Protein AF-A0A8B6BXI8-F1 (afdb_monomer_lite)

Foldseek 3Di:
DQDWFAAQFQRDIDSDPPVPDDFAFCVVCQVLCCVQPVDRCVPPPPPGTRGHDPVLVVLSVVQVVCVVVVHPDHRPTDGPDPPPPPPPVCPVVPVLVVVVCVLLVVLVWDWDQDPQWIKTFHDDPNDGQWIWIQHPLRDIFIAGLNDTADPCLQDVDDPGCPDSVVVSVSSVSQSQKDFQPFALVLVVLQCVVPVPDWDFDADPVRHTQWIWDQGPNGTHIHGPPFNRIDGNVDNGDPSSVVCVVVSVVSVVVVVVVVVVVPPPPPPVPDDPVRVVVVVVVVVVVVVVVVVVVVVVVVVVVVCCVVVPDDDDPVVLVVVLVVLVVCVVVQCVPDDPPDPSNVVSVVVNVVSVVVVVVD

Organism: Mytilus galloprovincialis (NCBI:txid29158)

Structure (mmCIF, N/CA/C/O backbone):
data_AF-A0A8B6BXI8-F1
#
_entry.id   AF-A0A8B6BXI8-F1
#
loop_
_atom_site.group_PDB
_atom_site.id
_atom_site.type_symbol
_atom_site.label_atom_id
_atom_site.label_alt_id
_atom_site.label_comp_id
_atom_site.label_asym_id
_atom_site.label_entity_id
_atom_site.label_seq_id
_atom_site.pdbx_PDB_ins_code
_atom_site.Cartn_x
_atom_site.Cartn_y
_atom_site.Cartn_z
_atom_site.occupancy
_atom_site.B_iso_or_equiv
_atom_site.auth_seq_id
_atom_site.auth_comp_id
_atom_site.auth_asym_id
_atom_site.auth_atom_id
_atom_site.pdbx_PDB_model_num
ATOM 1 N N . MET A 1 1 ? 29.682 -15.960 -14.092 1.00 47.78 1 MET A N 1
ATOM 2 C CA . MET A 1 1 ? 29.092 -15.338 -15.291 1.00 47.78 1 MET A CA 1
ATOM 3 C C . MET A 1 1 ? 28.098 -16.327 -15.853 1.00 47.78 1 MET A C 1
ATOM 5 O O . MET A 1 1 ? 28.513 -17.341 -16.396 1.00 47.78 1 MET A O 1
ATOM 9 N N . GLU A 1 2 ? 26.814 -16.100 -15.604 1.00 55.16 2 GLU A N 1
ATOM 10 C CA . GLU A 1 2 ? 25.743 -16.849 -16.262 1.00 55.16 2 GLU A CA 1
ATOM 11 C C . GLU A 1 2 ? 25.567 -16.209 -17.640 1.00 55.16 2 GLU A C 1
ATOM 13 O O . GLU A 1 2 ? 25.215 -15.039 -17.738 1.00 55.16 2 GLU A O 1
ATOM 18 N N . SER A 1 3 ? 25.941 -16.919 -18.700 1.00 62.50 3 SER A N 1
ATOM 19 C CA . SER A 1 3 ? 25.712 -16.470 -20.072 1.00 62.50 3 SER A CA 1
ATOM 20 C C . SER A 1 3 ? 24.260 -16.772 -20.439 1.00 62.50 3 SER A C 1
ATOM 22 O O . SER A 1 3 ? 23.868 -17.941 -20.461 1.00 62.50 3 SER A O 1
ATOM 24 N N . GLU A 1 4 ? 23.465 -15.733 -20.684 1.00 74.31 4 GLU A N 1
ATOM 25 C CA . GLU A 1 4 ? 22.112 -15.866 -21.224 1.00 74.31 4 GLU A CA 1
ATOM 26 C C . GLU A 1 4 ? 22.203 -16.270 -22.704 1.00 74.31 4 GLU A C 1
ATOM 28 O O . GLU A 1 4 ? 23.044 -15.762 -23.449 1.00 74.31 4 GLU A O 1
ATOM 33 N N . PHE A 1 5 ? 21.380 -17.233 -23.118 1.00 82.50 5 PHE A N 1
ATOM 34 C CA . PHE A 1 5 ? 21.302 -17.675 -24.508 1.00 82.50 5 PHE A CA 1
ATOM 35 C C . PHE A 1 5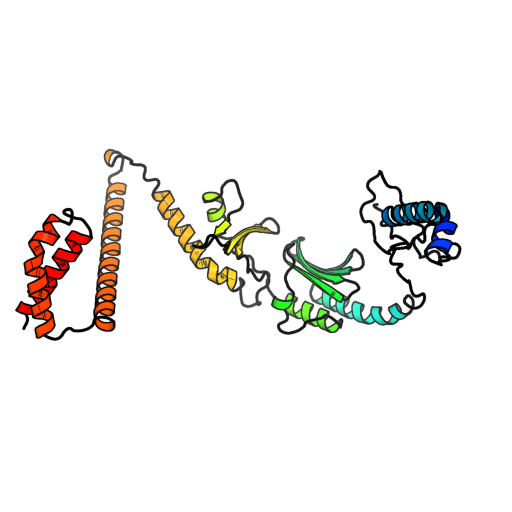 ? 19.850 -17.616 -24.970 1.00 82.50 5 PHE A C 1
ATOM 37 O O . PHE A 1 5 ? 18.966 -18.207 -24.342 1.00 82.50 5 PHE A O 1
ATOM 44 N N . ASP A 1 6 ? 19.627 -16.971 -26.109 1.00 89.75 6 ASP A N 1
ATOM 45 C CA . ASP A 1 6 ? 18.322 -16.949 -26.760 1.00 89.75 6 ASP A CA 1
ATOM 46 C C . ASP A 1 6 ? 18.164 -18.144 -27.695 1.00 89.75 6 ASP A C 1
ATOM 48 O O . ASP A 1 6 ? 19.113 -18.605 -28.328 1.00 89.75 6 ASP A O 1
ATOM 52 N N . CYS A 1 7 ? 16.952 -18.673 -27.823 1.00 92.56 7 CYS A N 1
ATOM 53 C CA . CYS A 1 7 ? 16.668 -19.700 -28.818 1.00 92.56 7 CYS A CA 1
ATOM 54 C C . CYS A 1 7 ? 16.523 -19.083 -30.216 1.00 92.56 7 CYS A C 1
ATOM 56 O O . CYS A 1 7 ? 15.614 -18.289 -30.444 1.00 92.56 7 CYS A O 1
ATOM 58 N N . ARG A 1 8 ? 17.308 -19.549 -31.195 1.00 93.69 8 ARG A N 1
ATOM 59 C CA . ARG A 1 8 ? 17.224 -19.095 -32.597 1.00 93.69 8 ARG A CA 1
ATOM 60 C C . ARG A 1 8 ? 15.835 -19.241 -33.229 1.00 93.69 8 ARG A C 1
ATOM 62 O O . ARG A 1 8 ? 15.501 -18.482 -34.134 1.00 93.69 8 ARG A O 1
ATOM 69 N N . LEU A 1 9 ? 15.058 -20.240 -32.807 1.00 94.75 9 LEU A N 1
ATOM 70 C CA . LEU A 1 9 ? 13.761 -20.545 -33.414 1.00 94.75 9 LEU A CA 1
ATOM 71 C C . LEU A 1 9 ? 12.615 -19.776 -32.752 1.00 94.75 9 LEU A C 1
ATOM 73 O O . LEU A 1 9 ? 11.862 -19.110 -33.445 1.00 94.75 9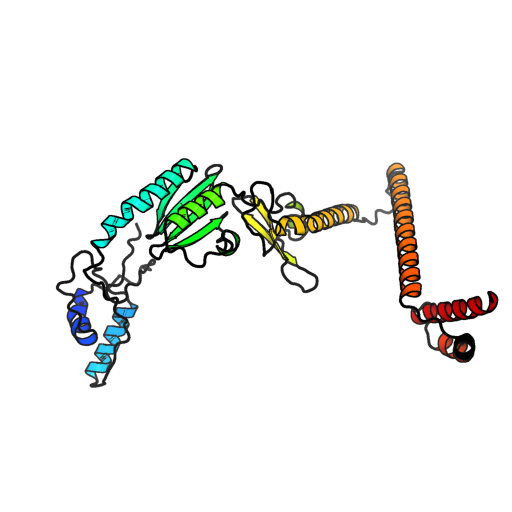 LEU A O 1
ATOM 77 N N . CYS A 1 10 ? 12.477 -19.865 -31.426 1.00 93.56 10 CYS A N 1
ATOM 78 C CA . CYS A 1 10 ? 11.333 -19.281 -30.718 1.00 93.56 10 CYS A CA 1
ATOM 79 C C . CYS A 1 10 ? 11.629 -17.958 -29.999 1.00 93.56 10 CYS A C 1
ATOM 81 O O . CYS A 1 10 ? 10.742 -17.459 -29.316 1.00 93.56 10 CYS A O 1
ATOM 83 N N . GLY A 1 11 ? 12.864 -17.448 -30.053 1.00 90.56 11 GLY A N 1
ATOM 84 C CA . GLY A 1 11 ? 13.269 -16.180 -29.431 1.00 90.56 11 GLY A CA 1
ATOM 85 C C . GLY A 1 11 ? 13.237 -16.148 -27.899 1.00 90.56 11 GLY A C 1
ATOM 86 O O . GLY A 1 11 ? 13.546 -15.125 -27.305 1.00 90.56 11 GLY A O 1
ATOM 87 N N . LYS A 1 12 ? 12.864 -17.244 -27.228 1.00 89.06 12 LYS A N 1
ATOM 88 C CA . LYS A 1 12 ? 12.814 -17.284 -25.761 1.00 89.06 12 LYS A CA 1
ATOM 89 C C . LYS A 1 12 ? 14.226 -17.268 -25.182 1.00 89.06 12 LYS A C 1
ATOM 91 O O . LYS A 1 12 ? 15.017 -18.149 -25.536 1.00 89.06 12 LYS A O 1
ATOM 96 N N . SER A 1 13 ? 14.479 -16.340 -24.261 1.00 83.38 13 SER A N 1
ATOM 97 C CA . SER A 1 13 ? 15.679 -16.340 -23.430 1.00 83.38 13 SER A CA 1
ATOM 98 C C . SER A 1 13 ? 15.523 -17.367 -22.304 1.00 83.38 13 SER A C 1
ATOM 100 O O . SER A 1 13 ? 14.521 -17.399 -21.580 1.00 83.38 13 SER A O 1
ATOM 102 N N . GLU A 1 14 ? 16.475 -18.294 -22.182 1.00 72.75 14 GLU A N 1
ATOM 103 C CA . GLU A 1 14 ? 16.501 -19.240 -21.064 1.00 72.75 14 GLU A CA 1
ATOM 104 C C . GLU A 1 14 ? 17.474 -18.731 -19.997 1.00 72.75 14 GLU A C 1
ATOM 106 O O . GLU A 1 14 ? 18.654 -19.069 -19.989 1.00 72.75 14 GLU A O 1
ATOM 111 N N . LYS A 1 15 ? 16.953 -17.956 -19.033 1.00 61.16 15 LYS A N 1
ATOM 112 C CA . LYS A 1 15 ? 17.722 -17.411 -17.892 1.00 61.16 15 LYS A CA 1
ATOM 113 C C . LYS A 1 15 ? 18.322 -18.469 -16.953 1.00 61.16 15 LYS A C 1
ATOM 115 O O . LYS A 1 15 ? 19.032 -18.128 -16.016 1.00 61.16 15 LYS A O 1
ATOM 120 N N . LYS A 1 16 ? 18.010 -19.757 -17.134 1.00 55.03 16 LYS A N 1
ATOM 121 C CA . LYS A 1 16 ? 18.476 -20.838 -16.254 1.00 55.03 16 LYS A CA 1
ATOM 122 C C . LYS A 1 16 ? 18.846 -22.078 -17.051 1.00 55.03 16 LYS A C 1
ATOM 124 O O . LYS A 1 16 ? 18.045 -23.004 -17.183 1.00 55.03 16 LYS A O 1
ATOM 129 N N . ILE A 1 17 ? 20.103 -22.148 -17.479 1.00 52.66 17 ILE A N 1
ATOM 130 C CA . ILE A 1 17 ? 20.721 -23.436 -17.788 1.00 52.66 17 ILE A CA 1
ATOM 131 C C . ILE A 1 17 ? 20.905 -24.160 -16.454 1.00 52.66 17 ILE A C 1
ATOM 133 O O . ILE A 1 17 ? 21.918 -24.027 -15.772 1.00 52.66 17 ILE A O 1
ATOM 137 N N . THR A 1 18 ? 19.903 -24.936 -16.041 1.00 53.66 18 THR A N 1
ATOM 138 C CA . THR A 1 18 ? 20.180 -25.995 -15.067 1.00 53.66 18 THR A CA 1
ATOM 139 C C . THR A 1 18 ? 21.244 -26.894 -15.699 1.00 53.66 18 THR A C 1
ATOM 141 O O . THR A 1 18 ? 21.095 -27.281 -16.856 1.00 53.66 18 THR A O 1
ATOM 144 N N . HIS A 1 19 ? 22.325 -27.214 -14.976 1.00 53.69 19 HIS A N 1
ATOM 145 C CA . HIS A 1 19 ? 23.514 -27.942 -15.472 1.00 53.69 19 HIS A CA 1
ATOM 146 C C . HIS A 1 19 ? 23.241 -29.258 -16.243 1.00 53.69 19 HIS A C 1
ATOM 148 O O . HIS A 1 19 ? 24.167 -29.877 -16.756 1.00 53.69 19 HIS A O 1
ATOM 154 N N . ARG A 1 20 ? 21.986 -29.713 -16.325 1.00 59.38 20 ARG A N 1
ATOM 155 C CA . ARG A 1 20 ? 21.546 -30.916 -17.037 1.00 59.38 20 ARG A CA 1
ATOM 156 C C . ARG A 1 20 ? 21.161 -30.693 -18.504 1.00 59.38 20 ARG A C 1
ATOM 158 O O . ARG A 1 20 ? 21.052 -31.681 -19.223 1.00 59.38 20 ARG A O 1
ATOM 165 N N . HIS A 1 21 ? 20.973 -29.455 -18.962 1.00 65.38 21 HIS A N 1
ATOM 166 C CA . HIS A 1 21 ? 20.517 -29.176 -20.329 1.00 65.38 21 HIS A CA 1
ATOM 167 C C . HIS A 1 21 ? 21.426 -28.157 -21.014 1.00 65.38 21 HIS A C 1
ATOM 169 O O . HIS A 1 21 ? 21.139 -26.966 -21.023 1.00 65.38 21 HIS A O 1
ATOM 175 N N . LEU A 1 22 ? 22.541 -28.629 -21.582 1.00 72.38 22 LEU A N 1
ATOM 176 C CA . LEU A 1 22 ? 23.369 -27.782 -22.439 1.00 72.38 22 LEU A CA 1
ATOM 177 C C . LEU A 1 22 ? 22.563 -27.344 -23.676 1.00 72.38 22 LEU A C 1
ATOM 179 O O . LEU A 1 22 ? 21.897 -28.189 -24.290 1.00 72.38 22 LEU A O 1
ATOM 183 N N . PRO A 1 23 ? 22.627 -26.057 -24.060 1.00 77.31 23 PRO A N 1
ATOM 184 C CA . PRO A 1 23 ? 21.968 -25.573 -25.262 1.00 77.31 23 PRO A CA 1
ATOM 185 C C . PRO A 1 23 ? 22.482 -26.337 -26.490 1.00 77.31 23 PRO A C 1
ATOM 187 O O . PRO A 1 23 ? 23.674 -26.617 -26.632 1.00 77.31 23 PRO A O 1
ATOM 190 N N . CYS A 1 24 ? 21.563 -26.733 -27.370 1.00 89.25 24 CYS A N 1
ATOM 191 C CA . CYS A 1 24 ? 21.895 -27.546 -28.535 1.00 89.25 24 CYS A CA 1
ATOM 192 C C . CYS A 1 24 ? 22.271 -26.649 -29.712 1.00 89.25 24 CYS A C 1
ATOM 194 O O . CYS A 1 24 ? 21.493 -25.778 -30.101 1.00 89.25 24 CYS A O 1
ATOM 196 N N . GLU A 1 25 ? 23.444 -26.880 -30.298 1.00 93.94 25 GLU A N 1
ATOM 197 C CA . GLU A 1 25 ? 23.896 -26.158 -31.490 1.00 93.94 25 GLU A CA 1
ATOM 198 C C . GLU A 1 25 ? 22.915 -26.345 -32.652 1.00 93.94 25 GLU A C 1
ATOM 200 O O . GLU A 1 25 ? 22.567 -27.473 -33.023 1.00 93.94 25 GLU A O 1
ATOM 205 N N . LYS A 1 26 ? 22.494 -25.231 -33.259 1.00 93.81 26 LYS A N 1
ATOM 206 C CA . LYS A 1 26 ? 21.528 -25.225 -34.365 1.00 93.81 26 LYS A CA 1
ATOM 207 C C . LYS A 1 26 ? 22.038 -25.985 -35.593 1.00 93.81 26 LYS A C 1
ATOM 209 O O . LYS A 1 26 ? 21.251 -26.655 -36.257 1.00 93.81 26 LYS A O 1
ATOM 214 N N . SER A 1 27 ? 23.350 -25.963 -35.845 1.00 94.81 27 SER A N 1
ATOM 215 C CA . SER A 1 27 ? 24.005 -26.636 -36.980 1.00 94.81 27 SER A CA 1
ATOM 216 C C . SER A 1 27 ? 23.719 -28.141 -37.021 1.00 94.81 27 SER A C 1
ATOM 218 O O . SER A 1 27 ? 23.463 -28.695 -38.088 1.00 94.81 27 SER A O 1
ATOM 220 N N . LYS A 1 28 ? 23.631 -28.802 -35.857 1.00 96.00 28 LYS A N 1
ATOM 221 C CA . LYS A 1 28 ? 23.294 -30.236 -35.742 1.00 96.00 28 LYS A CA 1
ATOM 222 C C . LYS A 1 28 ? 21.864 -30.563 -36.183 1.00 96.00 28 LYS A C 1
ATOM 224 O O . LYS A 1 28 ? 21.543 -31.727 -36.419 1.00 96.00 28 LYS A O 1
ATOM 229 N N . HIS A 1 29 ? 21.009 -29.550 -36.289 1.00 96.19 29 HIS A N 1
ATOM 230 C CA . HIS A 1 29 ? 19.602 -29.661 -36.657 1.00 96.19 29 HIS A CA 1
ATOM 231 C C . HIS A 1 29 ? 19.254 -28.899 -37.948 1.00 96.19 29 HIS A C 1
ATOM 233 O O . HIS A 1 29 ? 18.074 -28.798 -38.275 1.00 96.19 29 HIS A O 1
ATOM 239 N N . ALA A 1 30 ? 20.244 -28.412 -38.710 1.00 96.06 30 ALA A N 1
ATOM 240 C CA . ALA A 1 30 ? 20.030 -27.577 -39.898 1.00 96.06 30 ALA A CA 1
ATOM 241 C C . ALA A 1 30 ? 19.103 -28.216 -40.937 1.00 96.06 30 ALA A C 1
ATOM 243 O O . ALA A 1 30 ? 18.146 -27.589 -41.388 1.00 96.06 30 ALA A O 1
ATOM 244 N N . ARG A 1 31 ? 19.313 -29.503 -41.239 1.00 96.50 31 ARG A N 1
ATOM 245 C CA . ARG A 1 31 ? 18.460 -30.256 -42.169 1.00 96.50 31 ARG A CA 1
ATOM 246 C C . ARG A 1 31 ? 17.006 -30.339 -41.696 1.00 96.50 31 ARG A C 1
ATOM 248 O O . ARG A 1 31 ? 16.095 -30.127 -42.491 1.00 96.50 31 ARG A O 1
ATOM 255 N N . ASP A 1 32 ? 16.792 -30.653 -40.419 1.00 96.88 32 ASP A N 1
ATOM 256 C CA . ASP A 1 32 ? 15.448 -30.800 -39.849 1.00 96.88 32 ASP A CA 1
ATOM 257 C C . ASP A 1 32 ? 14.728 -29.441 -39.803 1.00 96.88 32 ASP A C 1
ATOM 259 O O . ASP A 1 32 ? 13.543 -29.364 -40.112 1.00 96.88 32 ASP A O 1
ATOM 263 N N . ILE A 1 33 ? 15.450 -28.361 -39.485 1.00 96.81 33 ILE A N 1
ATOM 264 C CA . ILE A 1 33 ? 14.925 -26.988 -39.461 1.00 96.81 33 ILE A CA 1
ATOM 265 C C . ILE A 1 33 ? 14.528 -26.530 -40.868 1.00 96.81 33 ILE A C 1
ATOM 267 O O . ILE A 1 33 ? 13.403 -26.066 -41.057 1.00 96.81 33 ILE A O 1
ATOM 271 N N . LYS A 1 34 ? 15.398 -26.732 -41.866 1.00 96.50 34 LYS A N 1
ATOM 272 C CA . LYS A 1 34 ? 15.118 -26.378 -43.264 1.00 96.50 34 LYS A CA 1
ATOM 273 C C . LYS A 1 34 ? 13.892 -27.116 -43.800 1.00 96.50 34 LYS A C 1
ATOM 275 O O . LYS A 1 34 ? 13.033 -26.500 -44.413 1.00 96.50 34 LYS A O 1
ATOM 280 N N . LEU A 1 35 ? 13.764 -28.416 -43.527 1.00 95.31 35 LEU A N 1
ATOM 281 C CA . LEU A 1 35 ? 12.625 -29.205 -44.010 1.00 95.31 35 LEU A CA 1
ATOM 282 C C . LEU A 1 35 ? 11.314 -28.917 -43.263 1.00 95.31 35 LEU A C 1
ATOM 284 O O . LEU A 1 35 ? 10.249 -28.976 -43.873 1.00 95.31 35 LEU A O 1
ATOM 288 N N . ALA A 1 36 ? 11.368 -28.645 -41.956 1.00 96.00 36 ALA A N 1
ATOM 289 C CA . ALA A 1 36 ? 10.166 -28.458 -41.143 1.00 96.00 36 ALA A CA 1
ATOM 290 C C . ALA A 1 36 ? 9.614 -27.028 -41.189 1.00 96.00 36 ALA A C 1
ATOM 292 O O . ALA A 1 36 ? 8.400 -26.846 -41.123 1.00 96.00 36 ALA A O 1
ATOM 293 N N . LEU A 1 37 ? 10.501 -26.031 -41.252 1.00 95.12 37 LEU A N 1
ATOM 294 C CA . LEU A 1 37 ? 10.171 -24.610 -41.097 1.00 95.12 37 LEU A CA 1
ATOM 295 C C . LEU A 1 37 ? 10.523 -23.770 -42.331 1.00 95.12 37 LEU A C 1
ATOM 297 O O . LEU A 1 37 ? 10.165 -22.601 -42.368 1.00 95.12 37 LEU A O 1
ATOM 301 N N . ASN A 1 38 ? 11.201 -24.346 -43.330 1.00 95.00 38 ASN A N 1
ATOM 302 C CA . ASN A 1 38 ? 11.677 -23.638 -44.522 1.00 95.00 38 ASN A CA 1
ATOM 303 C C . ASN A 1 38 ? 12.635 -22.468 -44.209 1.00 95.00 38 ASN A C 1
ATOM 305 O O . ASN A 1 38 ? 12.577 -21.421 -44.845 1.00 95.00 38 ASN A O 1
ATOM 309 N N . ILE A 1 39 ? 13.523 -22.655 -43.223 1.00 93.31 39 ILE A N 1
ATOM 310 C CA . ILE A 1 39 ? 14.520 -21.657 -42.796 1.00 93.31 39 ILE A CA 1
ATOM 311 C C . ILE A 1 39 ? 15.926 -22.179 -43.079 1.00 93.31 39 ILE A C 1
ATOM 313 O O . ILE A 1 39 ? 16.274 -23.296 -42.687 1.00 93.31 39 ILE A O 1
ATOM 317 N N . GLU A 1 40 ? 16.757 -21.358 -43.714 1.00 94.75 40 GLU A N 1
ATOM 318 C CA . GLU A 1 40 ? 18.152 -21.676 -44.013 1.00 94.75 40 GLU A CA 1
ATOM 319 C C . GLU A 1 40 ? 19.085 -21.071 -42.955 1.00 94.75 40 GLU A C 1
ATOM 321 O O . GLU A 1 40 ? 19.404 -19.890 -42.989 1.00 94.75 40 GLU A O 1
ATOM 326 N N . ILE A 1 41 ? 19.504 -21.889 -41.983 1.00 94.38 41 ILE A N 1
ATOM 327 C CA . ILE A 1 41 ? 20.288 -21.426 -40.820 1.00 94.38 41 ILE A CA 1
ATOM 328 C C . ILE A 1 41 ? 21.811 -21.485 -41.011 1.00 94.38 41 ILE A C 1
ATOM 330 O O . ILE A 1 41 ? 22.554 -21.025 -40.148 1.00 94.38 41 ILE A O 1
ATOM 334 N N . GLU A 1 42 ? 22.290 -22.096 -42.097 1.00 91.81 42 GLU A N 1
ATOM 335 C CA . GLU A 1 42 ? 23.730 -22.249 -42.374 1.00 91.81 42 GLU A CA 1
ATOM 336 C C . GLU A 1 42 ? 24.402 -20.901 -42.666 1.00 91.81 42 GLU A C 1
ATOM 338 O O . GLU A 1 42 ? 25.584 -20.733 -42.384 1.00 91.81 42 GLU A O 1
ATOM 343 N N . ASN A 1 43 ? 23.617 -19.933 -43.145 1.00 90.50 43 ASN A N 1
ATOM 344 C CA . ASN A 1 43 ? 24.045 -18.572 -43.460 1.00 90.50 43 ASN A CA 1
ATOM 345 C C . ASN A 1 43 ? 23.543 -17.546 -42.429 1.00 90.50 43 ASN A C 1
ATOM 347 O O . ASN A 1 43 ? 23.493 -16.353 -42.727 1.00 90.50 43 ASN A O 1
ATOM 351 N N . ASP A 1 44 ? 23.124 -17.993 -41.238 1.00 90.88 44 ASP A N 1
ATOM 352 C CA . ASP A 1 44 ? 22.703 -17.071 -40.184 1.00 90.88 44 ASP A CA 1
ATOM 353 C C . ASP A 1 44 ? 23.866 -16.114 -39.844 1.00 90.88 44 ASP A C 1
ATOM 355 O O . ASP A 1 44 ? 24.981 -16.577 -39.578 1.00 90.88 44 ASP A O 1
ATOM 359 N N . PRO A 1 45 ? 23.637 -14.791 -39.804 1.00 87.31 45 PRO A N 1
ATOM 360 C CA . PRO A 1 45 ? 24.675 -13.845 -39.423 1.00 87.31 45 PRO A CA 1
ATOM 361 C C . PRO A 1 45 ? 25.133 -14.058 -37.967 1.00 87.31 45 PRO A C 1
ATOM 363 O O . PRO A 1 45 ? 24.361 -14.539 -37.132 1.00 87.31 45 PRO A O 1
ATOM 366 N N . PRO A 1 46 ? 26.377 -13.666 -37.625 1.00 85.75 46 PRO A N 1
ATOM 367 C CA . PRO A 1 46 ? 27.011 -14.001 -36.345 1.00 85.75 46 PRO A CA 1
ATOM 368 C C . PRO A 1 46 ? 26.321 -13.412 -35.104 1.00 85.75 46 PRO A C 1
ATOM 370 O O . PRO A 1 46 ? 26.604 -13.858 -33.996 1.00 85.75 46 PRO A O 1
ATOM 373 N N . PHE A 1 47 ? 25.426 -12.432 -35.267 1.00 83.38 47 PHE A N 1
ATOM 374 C CA . PHE A 1 47 ? 24.639 -11.863 -34.167 1.00 83.38 47 PHE A CA 1
ATOM 375 C C . PHE A 1 47 ? 23.419 -12.715 -33.784 1.00 83.38 47 PHE A C 1
ATOM 377 O O . PHE A 1 47 ? 22.852 -12.523 -32.712 1.00 83.38 47 PHE A O 1
ATOM 384 N N . LEU A 1 48 ? 22.992 -13.651 -34.638 1.00 87.81 48 LEU A N 1
ATOM 385 C CA . LEU A 1 48 ? 21.897 -14.560 -34.315 1.00 87.81 48 LEU A CA 1
ATOM 386 C C . LEU A 1 48 ? 22.395 -15.706 -33.444 1.00 87.81 48 LEU A C 1
ATOM 388 O O . LEU A 1 48 ? 23.455 -16.280 -33.693 1.00 87.81 48 LEU A O 1
ATOM 392 N N . SER A 1 49 ? 21.580 -16.109 -32.468 1.00 90.50 49 SER A N 1
ATOM 393 C CA . SER A 1 49 ? 21.940 -17.208 -31.573 1.00 90.50 49 SER A CA 1
ATOM 394 C C . SER A 1 49 ? 22.321 -18.479 -32.339 1.00 90.50 49 SER A C 1
ATOM 396 O O . SER A 1 49 ? 21.666 -18.884 -33.307 1.00 90.50 49 SER A O 1
ATOM 398 N N . ASN A 1 50 ? 23.388 -19.136 -31.883 1.00 93.38 50 ASN A N 1
ATOM 399 C CA . ASN A 1 50 ? 23.857 -20.417 -32.412 1.00 93.38 50 ASN A CA 1
ATOM 400 C C . ASN A 1 50 ? 23.146 -21.627 -31.794 1.00 93.38 50 ASN A C 1
ATOM 402 O O . ASN A 1 50 ? 23.474 -22.770 -32.122 1.00 93.38 50 ASN A O 1
ATOM 406 N N . PHE A 1 51 ? 22.152 -21.394 -30.939 1.00 93.62 51 PHE A N 1
ATOM 407 C CA . PHE A 1 51 ? 21.512 -22.438 -30.154 1.00 93.62 51 PHE A CA 1
ATOM 408 C C . PHE A 1 51 ? 20.002 -22.499 -30.366 1.00 93.62 51 PHE A C 1
ATOM 410 O O . PHE A 1 51 ? 19.340 -21.505 -30.670 1.00 93.62 51 PHE A O 1
ATOM 417 N N . ILE A 1 52 ? 19.444 -23.691 -30.167 1.00 94.06 52 ILE A N 1
ATOM 418 C CA . ILE A 1 52 ? 18.004 -23.909 -30.036 1.00 94.06 52 ILE A CA 1
ATOM 419 C C . ILE A 1 52 ? 17.694 -24.440 -28.636 1.00 94.06 52 ILE A C 1
ATOM 421 O O . ILE A 1 52 ? 18.436 -25.264 -28.097 1.00 94.06 52 ILE A O 1
ATOM 425 N N . CYS A 1 53 ? 16.585 -23.988 -28.049 1.00 91.88 53 CYS A N 1
ATOM 426 C CA . CYS A 1 53 ? 16.148 -24.484 -26.749 1.00 91.88 53 CYS A CA 1
ATOM 427 C C . CYS A 1 53 ? 15.655 -25.934 -26.833 1.00 91.88 53 CYS A C 1
ATOM 429 O O . CYS A 1 53 ? 15.226 -26.425 -27.888 1.00 91.88 53 CYS A O 1
ATOM 431 N N . GLU A 1 54 ? 15.649 -26.607 -25.685 1.00 91.19 54 GLU A N 1
ATOM 432 C CA . GLU A 1 54 ? 15.272 -28.017 -25.570 1.00 91.19 54 GLU A CA 1
ATOM 433 C C . GLU A 1 54 ? 13.841 -28.277 -26.066 1.00 91.19 54 GLU A C 1
ATOM 435 O O . GLU A 1 54 ? 13.567 -29.270 -26.742 1.00 91.19 54 GLU A O 1
ATOM 440 N N . SER A 1 55 ? 12.923 -27.339 -25.814 1.00 92.31 55 SER A N 1
ATOM 441 C CA . SER A 1 55 ? 11.540 -27.429 -26.292 1.00 92.31 55 SER A CA 1
ATOM 442 C C . SER A 1 55 ? 11.457 -27.453 -27.824 1.00 92.31 55 SER A C 1
ATOM 444 O O . SER A 1 55 ? 10.765 -28.300 -28.398 1.00 92.31 55 SER A O 1
ATOM 446 N N . CYS A 1 56 ? 12.204 -26.577 -28.508 1.00 94.50 56 CYS A N 1
ATOM 447 C CA . CYS A 1 56 ? 12.244 -26.549 -29.972 1.00 94.50 56 CYS A CA 1
ATOM 448 C C . CYS A 1 56 ? 12.902 -27.811 -30.538 1.00 94.50 56 CYS A C 1
ATOM 450 O O . CYS A 1 56 ? 12.383 -28.406 -31.485 1.00 94.50 56 CYS A O 1
ATOM 452 N N . ARG A 1 57 ? 13.982 -28.285 -29.907 1.00 95.31 57 ARG A N 1
ATOM 453 C CA . ARG A 1 57 ? 14.644 -29.542 -30.271 1.00 95.31 57 ARG A CA 1
ATOM 454 C C . ARG A 1 57 ? 13.699 -30.741 -30.171 1.00 95.31 57 ARG A C 1
ATOM 456 O O . ARG A 1 57 ? 13.594 -31.526 -31.112 1.00 95.31 57 ARG A O 1
ATOM 463 N N . LEU A 1 58 ? 12.973 -30.885 -29.061 1.00 94.75 58 LEU A N 1
ATOM 464 C CA . LEU A 1 58 ? 12.028 -31.989 -28.864 1.00 94.75 58 LEU A CA 1
ATOM 465 C C . LEU A 1 58 ? 10.883 -31.956 -29.884 1.00 94.75 58 LEU A C 1
ATOM 467 O O . LEU A 1 58 ? 10.472 -33.012 -30.373 1.00 94.75 58 LEU A O 1
ATOM 471 N N . LYS A 1 59 ? 10.391 -30.763 -30.239 1.00 96.38 59 LYS A N 1
ATOM 472 C CA . LYS A 1 59 ? 9.383 -30.588 -31.295 1.00 96.38 59 LYS A CA 1
ATOM 473 C C . LYS A 1 59 ? 9.911 -31.025 -32.666 1.00 96.38 59 LYS A C 1
ATOM 475 O O . LYS A 1 59 ? 9.223 -31.793 -33.337 1.00 96.38 59 LYS A O 1
ATOM 480 N N . LEU A 1 60 ? 11.135 -30.635 -33.036 1.00 96.50 60 LEU A N 1
ATOM 481 C CA . LEU A 1 60 ? 11.795 -31.082 -34.274 1.00 96.50 60 LEU A CA 1
ATOM 482 C C . LEU A 1 60 ? 11.973 -32.609 -34.311 1.00 96.50 60 LEU A C 1
ATOM 484 O O . LEU A 1 60 ? 11.645 -33.254 -35.305 1.00 96.50 60 LEU A O 1
ATOM 488 N N . VAL A 1 61 ? 12.414 -33.217 -33.204 1.00 95.94 61 VAL A N 1
ATOM 489 C CA . VAL A 1 61 ? 12.593 -34.677 -33.109 1.00 95.94 61 VAL A CA 1
ATOM 490 C C . VAL A 1 61 ? 11.265 -35.427 -33.249 1.00 95.94 61 VAL A C 1
ATOM 492 O O . VAL A 1 61 ? 11.221 -36.471 -33.906 1.00 95.94 61 VAL A O 1
ATOM 495 N N . ARG A 1 62 ? 10.181 -34.927 -32.638 1.00 95.19 62 ARG A N 1
ATOM 496 C CA . ARG A 1 62 ? 8.836 -35.512 -32.780 1.00 95.19 62 ARG A CA 1
ATOM 497 C C . ARG A 1 62 ? 8.338 -35.403 -34.217 1.00 95.19 62 ARG A C 1
ATOM 499 O O . ARG A 1 62 ? 7.954 -36.419 -34.787 1.00 95.19 62 ARG A O 1
ATOM 506 N N . TRP A 1 63 ? 8.447 -34.216 -34.813 1.00 96.69 63 TRP A N 1
ATOM 507 C CA . TRP A 1 63 ? 8.081 -33.983 -36.209 1.00 96.69 63 TRP A CA 1
ATOM 508 C C . TRP A 1 63 ? 8.807 -34.951 -37.155 1.00 96.69 63 TRP A C 1
ATOM 510 O O . TRP A 1 63 ? 8.160 -35.645 -37.935 1.00 96.69 63 TRP A O 1
ATOM 520 N N . ARG A 1 64 ? 10.129 -35.111 -37.005 1.00 96.38 64 ARG A N 1
ATOM 521 C CA . ARG A 1 64 ? 10.926 -36.043 -37.819 1.00 96.38 64 ARG A CA 1
ATOM 522 C C . ARG A 1 64 ? 10.443 -37.491 -37.699 1.00 96.38 64 ARG A C 1
ATOM 524 O O . ARG A 1 64 ? 10.375 -38.210 -38.694 1.00 96.38 64 ARG A O 1
ATOM 531 N N . LYS A 1 65 ? 10.095 -37.938 -36.485 1.00 95.62 65 LYS A N 1
ATOM 532 C CA . LYS A 1 65 ? 9.548 -39.288 -36.260 1.00 95.62 65 LYS A CA 1
ATOM 533 C C . LYS A 1 65 ? 8.197 -39.487 -36.947 1.00 95.62 65 LYS A C 1
ATOM 535 O O . LYS A 1 65 ? 7.941 -40.589 -37.424 1.00 95.62 65 LYS A O 1
ATOM 540 N N . ASP A 1 66 ? 7.352 -38.463 -36.985 1.00 93.44 66 ASP A N 1
ATOM 541 C CA . ASP A 1 66 ? 6.035 -38.546 -37.619 1.00 93.44 66 ASP A CA 1
ATOM 542 C C . ASP A 1 66 ? 6.128 -38.509 -39.150 1.00 93.44 66 ASP A C 1
ATOM 544 O O . ASP A 1 66 ? 5.454 -39.296 -39.817 1.00 93.44 66 ASP A O 1
ATOM 548 N N . VAL A 1 67 ? 7.029 -37.690 -39.705 1.00 92.94 67 VAL A N 1
ATOM 549 C CA . VAL A 1 67 ? 7.320 -37.662 -41.149 1.00 92.94 67 VAL A CA 1
ATOM 550 C C . VAL A 1 67 ? 7.882 -39.002 -41.627 1.00 92.94 67 VAL A C 1
ATOM 552 O O . VAL A 1 67 ? 7.394 -39.543 -42.614 1.00 92.94 67 VAL A O 1
ATOM 555 N N . ASN A 1 68 ? 8.814 -39.612 -40.884 1.00 92.19 68 ASN A N 1
ATOM 556 C CA . ASN A 1 68 ? 9.350 -40.943 -41.213 1.00 92.19 68 ASN A CA 1
ATOM 557 C C . ASN A 1 68 ? 8.287 -42.058 -41.180 1.00 92.19 68 ASN A C 1
ATOM 559 O O . ASN A 1 68 ? 8.504 -43.133 -41.732 1.00 92.19 68 ASN A O 1
ATOM 563 N N . LYS A 1 69 ? 7.139 -41.821 -40.535 1.00 93.06 69 LYS A N 1
ATOM 564 C CA . LYS A 1 69 ? 5.979 -42.726 -40.528 1.00 93.06 69 LYS A CA 1
ATOM 565 C C . LYS A 1 69 ? 4.958 -42.391 -41.625 1.00 93.06 69 LYS A C 1
ATOM 567 O O . LYS A 1 69 ? 3.821 -42.848 -41.539 1.00 93.06 69 LYS A O 1
ATOM 572 N N . ASN A 1 70 ? 5.331 -41.578 -42.617 1.00 85.88 70 ASN A N 1
ATOM 573 C CA . ASN A 1 70 ? 4.467 -41.085 -43.695 1.00 85.88 70 ASN A CA 1
ATOM 574 C C . ASN A 1 70 ? 3.203 -40.351 -43.206 1.00 85.88 70 ASN A C 1
ATOM 576 O O . ASN A 1 70 ? 2.187 -40.313 -43.902 1.00 85.88 70 ASN A O 1
ATOM 580 N N . LYS A 1 71 ? 3.237 -39.749 -42.009 1.00 84.75 71 LYS A N 1
ATOM 581 C CA . LYS A 1 71 ? 2.136 -38.915 -41.513 1.00 84.75 71 LYS A CA 1
ATOM 582 C C . LYS A 1 71 ? 2.345 -37.469 -41.949 1.00 84.75 71 LYS A C 1
ATOM 584 O O . LYS A 1 71 ? 3.450 -36.939 -41.863 1.00 84.75 71 LYS A O 1
ATOM 589 N N . LYS A 1 72 ? 1.262 -36.794 -42.349 1.00 86.56 72 LYS A N 1
ATOM 590 C CA . LYS A 1 72 ? 1.262 -35.334 -42.526 1.00 86.56 72 LYS A CA 1
ATOM 591 C C . LYS A 1 72 ? 1.394 -34.678 -41.148 1.00 86.56 72 LYS A C 1
ATOM 593 O O . LYS A 1 72 ? 0.403 -34.542 -40.435 1.00 86.56 72 LYS A O 1
ATOM 598 N N . ALA A 1 73 ? 2.614 -34.321 -40.759 1.00 86.81 73 ALA A N 1
ATOM 599 C CA . ALA A 1 73 ? 2.909 -33.692 -39.476 1.00 86.81 73 ALA A CA 1
ATOM 600 C C . ALA A 1 73 ? 3.153 -32.189 -39.655 1.00 86.81 73 ALA A C 1
ATOM 602 O O . ALA A 1 73 ? 4.026 -31.785 -40.422 1.00 86.81 73 ALA A O 1
ATOM 603 N N . LYS A 1 74 ? 2.400 -31.358 -38.926 1.00 89.94 74 LYS A N 1
ATOM 604 C CA . LYS A 1 74 ? 2.683 -29.923 -38.790 1.00 89.94 74 LYS A CA 1
ATOM 605 C C . LYS A 1 74 ? 3.555 -29.706 -37.559 1.00 89.94 74 LYS A C 1
ATOM 607 O O . LYS A 1 74 ? 3.251 -30.234 -36.489 1.00 89.94 74 LYS A O 1
ATOM 612 N N . ILE A 1 75 ? 4.631 -28.941 -37.703 1.00 93.31 75 ILE A N 1
ATOM 613 C CA . ILE A 1 75 ? 5.468 -28.544 -36.574 1.00 93.31 75 ILE A CA 1
ATOM 614 C C . ILE A 1 75 ? 4.864 -27.299 -35.911 1.00 93.31 75 ILE A C 1
ATOM 616 O O . ILE A 1 75 ? 4.525 -26.335 -36.584 1.00 93.31 75 ILE A O 1
ATOM 620 N N . ASN A 1 76 ? 4.683 -27.334 -34.590 1.00 91.69 76 ASN A N 1
ATOM 621 C CA . ASN A 1 76 ? 4.125 -26.212 -33.828 1.00 91.69 76 ASN A CA 1
ATOM 622 C C . ASN A 1 76 ? 5.253 -25.404 -33.169 1.00 91.69 76 ASN A C 1
ATOM 624 O O . ASN A 1 76 ? 5.442 -25.453 -31.947 1.00 91.69 76 ASN A O 1
ATOM 628 N N . ILE A 1 77 ? 6.071 -24.754 -33.993 1.00 91.69 77 ILE A N 1
ATOM 629 C CA . ILE A 1 77 ? 7.070 -23.773 -33.565 1.00 91.69 77 ILE A CA 1
ATOM 630 C C . ILE A 1 77 ? 6.710 -22.471 -34.273 1.00 91.69 77 ILE A C 1
ATOM 632 O O . ILE A 1 77 ? 6.755 -22.415 -35.496 1.00 91.69 77 ILE A O 1
ATOM 636 N N . GLU A 1 78 ? 6.332 -21.462 -33.497 1.00 91.06 78 GLU A N 1
ATOM 637 C CA . GLU A 1 78 ? 6.192 -20.094 -33.983 1.00 91.06 78 GLU A CA 1
ATOM 638 C C . GLU A 1 78 ? 7.599 -19.518 -34.115 1.00 91.06 78 GLU A C 1
ATOM 640 O O . GLU A 1 78 ? 8.342 -19.436 -33.131 1.00 91.06 78 GLU A O 1
ATOM 645 N N . VAL A 1 79 ? 8.001 -19.277 -35.358 1.00 89.94 79 VAL A N 1
ATOM 646 C CA . VAL A 1 79 ? 9.332 -18.782 -35.689 1.00 89.94 79 VAL A CA 1
ATOM 647 C C . VAL A 1 79 ? 9.302 -17.276 -35.534 1.00 89.94 79 VAL A C 1
ATOM 649 O O . VAL A 1 79 ? 8.458 -16.617 -36.130 1.00 89.94 79 VAL A O 1
ATOM 652 N N . VAL A 1 80 ? 10.238 -16.740 -34.759 1.00 88.25 80 VAL A N 1
ATOM 653 C CA . VAL A 1 80 ? 10.443 -15.293 -34.709 1.00 88.25 80 VAL A CA 1
ATOM 654 C C . VAL A 1 80 ? 11.142 -14.879 -36.004 1.00 88.25 80 VAL A C 1
ATOM 656 O O . VAL A 1 80 ? 12.309 -15.221 -36.225 1.00 88.25 80 VAL A O 1
ATOM 659 N N . GLU A 1 81 ? 10.413 -14.198 -36.887 1.00 82.06 81 GLU A N 1
ATOM 660 C CA . GLU A 1 81 ? 10.988 -13.538 -38.058 1.00 82.06 81 GLU A CA 1
ATOM 661 C C . GLU A 1 81 ? 11.797 -12.337 -37.569 1.00 82.06 81 GLU A C 1
ATOM 663 O O . GLU A 1 81 ? 11.257 -11.339 -37.103 1.00 82.06 81 GLU A O 1
ATOM 668 N N . ILE A 1 82 ? 13.121 -12.469 -37.603 1.00 71.56 82 ILE A N 1
ATOM 669 C CA . ILE A 1 82 ? 14.029 -11.374 -37.270 1.00 71.56 82 ILE A CA 1
ATOM 670 C C . ILE A 1 82 ? 14.234 -10.606 -38.571 1.00 71.56 82 ILE A C 1
ATOM 672 O O . ILE A 1 82 ? 15.094 -10.960 -39.383 1.00 71.56 82 ILE A O 1
ATOM 676 N N . GLU A 1 83 ? 13.381 -9.610 -38.808 1.00 67.19 83 GLU A N 1
ATOM 677 C CA . GLU A 1 83 ? 13.511 -8.728 -39.961 1.00 67.19 83 GLU A CA 1
ATOM 678 C C . GLU A 1 83 ? 14.894 -8.071 -39.924 1.00 67.19 83 GLU A C 1
ATOM 680 O O . GLU A 1 83 ? 15.266 -7.373 -38.982 1.00 67.19 83 GLU A O 1
ATOM 685 N N . SER A 1 84 ? 15.684 -8.291 -40.976 1.00 55.50 84 SER A N 1
ATOM 686 C CA . SER A 1 84 ? 17.038 -7.734 -41.106 1.00 55.50 84 SER A CA 1
ATOM 687 C C . SER A 1 84 ? 17.057 -6.196 -41.229 1.00 55.50 84 SER A C 1
ATOM 689 O O . SER A 1 84 ? 18.119 -5.615 -41.436 1.00 55.50 84 SER A O 1
ATOM 691 N N . GLY A 1 85 ? 15.894 -5.541 -41.120 1.00 48.06 85 GLY A N 1
ATOM 692 C CA . GLY A 1 85 ? 15.699 -4.098 -41.250 1.00 48.06 85 GLY A CA 1
ATOM 693 C C . GLY A 1 85 ? 15.761 -3.299 -39.944 1.00 48.06 85 GLY A C 1
ATOM 694 O O . GLY A 1 85 ? 15.990 -2.096 -40.014 1.00 48.06 85 GLY A O 1
ATOM 695 N N . ASP A 1 86 ? 15.641 -3.923 -38.768 1.00 43.03 86 ASP A N 1
ATOM 696 C CA . ASP A 1 86 ? 15.416 -3.170 -37.515 1.00 43.03 86 ASP A CA 1
ATOM 697 C C . ASP A 1 86 ? 16.669 -2.879 -36.668 1.00 43.03 86 ASP A C 1
ATOM 699 O O . ASP A 1 86 ? 16.591 -2.346 -35.562 1.00 43.03 86 ASP A O 1
ATOM 703 N N . ILE A 1 87 ? 17.864 -3.163 -37.195 1.00 47.38 87 ILE A N 1
ATOM 704 C CA . ILE A 1 87 ? 19.130 -2.841 -36.506 1.00 47.38 87 ILE A CA 1
ATOM 705 C C . ILE A 1 87 ? 19.637 -1.426 -36.871 1.00 47.38 87 ILE A C 1
ATOM 707 O O . ILE A 1 87 ? 20.503 -0.883 -36.188 1.00 47.38 87 ILE A O 1
ATOM 711 N N . LEU A 1 88 ? 19.072 -0.760 -37.891 1.00 38.53 88 LEU A N 1
ATOM 712 C CA . LEU A 1 88 ? 19.520 0.580 -38.325 1.00 38.53 88 LEU A CA 1
ATOM 713 C C . LEU A 1 88 ? 18.568 1.740 -37.973 1.00 38.53 88 LEU A C 1
ATOM 715 O O . LEU A 1 88 ? 18.971 2.902 -38.059 1.00 38.53 88 LEU A O 1
ATOM 719 N N . SER A 1 89 ? 17.369 1.459 -37.464 1.00 40.12 89 SER A N 1
ATOM 720 C CA . SER A 1 89 ? 16.415 2.443 -36.919 1.00 40.12 89 SER A CA 1
ATOM 721 C C . SER A 1 89 ? 16.721 2.857 -35.465 1.00 40.12 89 SER A C 1
ATOM 723 O O . SER A 1 89 ? 16.172 3.843 -34.975 1.00 40.12 89 SER A O 1
ATOM 725 N N . GLN A 1 90 ? 17.668 2.206 -34.774 1.00 45.38 90 GLN A N 1
ATOM 726 C CA . GLN A 1 90 ? 18.064 2.587 -33.405 1.00 45.38 90 GLN A CA 1
ATOM 727 C C . GLN A 1 90 ? 18.863 3.900 -33.314 1.00 45.38 90 GLN A C 1
ATOM 729 O O . GLN A 1 90 ? 19.006 4.459 -32.224 1.00 45.38 90 GLN A O 1
ATOM 734 N N . SER A 1 91 ? 19.328 4.447 -34.439 1.00 40.62 91 SER A N 1
ATOM 735 C CA . SER A 1 91 ? 20.170 5.650 -34.460 1.00 40.62 91 SER A CA 1
ATOM 736 C C . SER A 1 91 ? 19.424 6.967 -34.182 1.00 40.62 91 SER A C 1
ATOM 738 O O . SER A 1 91 ? 20.076 7.957 -33.858 1.00 40.62 91 SER A O 1
ATOM 740 N N . GLN A 1 92 ? 18.082 6.989 -34.199 1.00 42.16 92 GLN A N 1
ATOM 741 C CA . GLN A 1 92 ? 17.291 8.163 -33.780 1.00 42.16 92 GLN A CA 1
ATOM 742 C C . GLN A 1 92 ? 16.827 8.126 -32.312 1.00 42.16 92 GLN A C 1
ATOM 744 O O . GLN A 1 92 ? 16.388 9.145 -31.788 1.00 42.16 92 GLN A O 1
ATOM 749 N N . SER A 1 93 ? 16.957 6.992 -31.611 1.00 51.91 93 SER A N 1
ATOM 750 C CA . SER A 1 93 ? 16.505 6.868 -30.214 1.00 51.91 93 SER A CA 1
ATOM 751 C C . SER A 1 93 ? 17.517 7.364 -29.172 1.00 51.91 93 SER A C 1
ATOM 753 O O . SER A 1 93 ? 17.131 7.693 -28.050 1.00 51.91 93 SER A O 1
ATOM 755 N N . ASN A 1 94 ? 18.806 7.459 -29.520 1.00 57.94 94 ASN A N 1
ATOM 756 C CA . ASN A 1 94 ? 19.844 7.795 -28.540 1.00 57.94 94 ASN A CA 1
ATOM 757 C C . ASN A 1 94 ? 19.725 9.230 -28.002 1.00 57.94 94 ASN A C 1
ATOM 759 O O . ASN A 1 94 ? 19.976 9.440 -26.818 1.00 57.94 94 ASN A O 1
ATOM 763 N N . SER A 1 95 ? 19.294 10.203 -28.815 1.00 65.25 95 SER A N 1
ATOM 764 C CA . SER A 1 95 ? 19.146 11.592 -28.353 1.00 65.25 95 SER A CA 1
ATOM 765 C C . SER A 1 95 ? 18.034 11.750 -27.317 1.00 65.25 95 SER A C 1
ATOM 767 O O . SER A 1 95 ? 18.174 12.514 -26.365 1.00 65.25 95 SER A O 1
ATOM 769 N N . THR A 1 96 ? 16.934 11.011 -27.471 1.00 80.50 96 THR A N 1
ATOM 770 C CA . THR A 1 96 ? 15.776 11.132 -26.580 1.00 80.50 96 THR A CA 1
ATOM 771 C C . THR A 1 96 ? 16.078 10.566 -25.192 1.00 80.50 96 THR A C 1
ATOM 773 O O . THR A 1 96 ? 15.732 11.172 -24.180 1.00 80.50 96 THR A O 1
ATOM 776 N N . TRP A 1 97 ? 16.791 9.437 -25.127 1.00 86.38 97 TRP A N 1
ATOM 777 C CA . TRP A 1 97 ? 17.194 8.838 -23.852 1.00 86.38 97 TRP A CA 1
ATOM 778 C C . TRP A 1 97 ? 18.294 9.623 -23.141 1.00 86.38 97 TRP A C 1
ATOM 780 O O . TRP A 1 97 ? 18.247 9.724 -21.920 1.00 86.38 97 TRP A O 1
ATOM 790 N N . GLN A 1 98 ? 19.215 10.250 -23.880 1.00 89.38 98 GLN A N 1
ATOM 791 C CA . GLN A 1 98 ? 20.210 11.157 -23.295 1.00 89.38 98 GLN A CA 1
ATOM 792 C C . GLN A 1 98 ? 19.557 12.334 -22.558 1.00 89.38 98 GLN A C 1
ATOM 794 O O . GLN A 1 98 ? 20.011 12.701 -21.477 1.00 89.38 98 GLN A O 1
ATOM 799 N N . GLY A 1 99 ? 18.467 12.892 -23.100 1.00 90.50 99 GLY A N 1
ATOM 800 C CA . GLY A 1 99 ? 17.697 13.939 -22.422 1.00 90.50 99 GLY A CA 1
ATOM 801 C C . GLY A 1 99 ? 17.107 13.462 -21.091 1.00 90.50 99 GLY A C 1
ATOM 802 O O . GLY A 1 99 ? 17.262 14.129 -20.070 1.00 90.50 99 GLY A O 1
ATOM 803 N N . ILE A 1 100 ? 16.509 12.267 -21.079 1.00 91.56 100 ILE A N 1
ATOM 804 C CA . ILE A 1 100 ? 15.944 11.669 -19.859 1.00 91.56 100 ILE A CA 1
ATOM 805 C C . ILE A 1 100 ? 17.041 11.337 -18.845 1.00 91.56 100 ILE A C 1
ATOM 807 O O . ILE A 1 100 ? 16.855 11.574 -17.658 1.00 91.56 100 ILE A O 1
ATOM 811 N N . GLU A 1 101 ? 18.188 10.814 -19.281 1.00 94.12 101 GLU A N 1
ATOM 812 C CA . GLU A 1 101 ? 19.329 10.536 -18.402 1.00 94.12 101 GLU A CA 1
ATOM 813 C C . GLU A 1 101 ? 19.916 11.820 -17.801 1.00 94.12 101 GLU A C 1
ATOM 815 O O . GLU A 1 101 ? 20.234 11.845 -16.612 1.00 94.12 101 GLU A O 1
ATOM 820 N N . SER A 1 102 ? 20.001 12.906 -18.578 1.00 94.56 102 SER A N 1
ATOM 821 C CA . SER A 1 102 ? 20.406 14.222 -18.068 1.00 94.56 102 SER A CA 1
ATOM 822 C C . SER A 1 102 ? 19.438 14.718 -16.995 1.00 94.56 102 SER A C 1
ATOM 824 O O . SER A 1 102 ? 19.865 15.047 -15.889 1.00 94.56 102 SER A O 1
ATOM 826 N N . LEU A 1 103 ? 18.132 14.680 -17.276 1.00 94.69 103 LEU A N 1
ATOM 827 C CA . LEU A 1 103 ? 17.093 15.049 -16.314 1.00 94.69 103 LEU A CA 1
ATOM 828 C C . LEU A 1 103 ? 17.135 14.164 -15.059 1.00 94.69 103 LEU A C 1
ATOM 830 O O . LEU A 1 103 ? 16.997 14.650 -13.938 1.00 94.69 103 LEU A O 1
ATOM 834 N N . ALA A 1 104 ? 17.329 12.856 -15.229 1.00 95.44 104 ALA A N 1
ATOM 835 C CA . ALA A 1 104 ? 17.456 11.907 -14.132 1.00 95.44 104 ALA A CA 1
ATOM 836 C C . ALA A 1 104 ? 18.598 12.317 -13.197 1.00 95.44 104 ALA A C 1
ATOM 838 O O . ALA A 1 104 ? 18.383 12.438 -11.990 1.00 95.44 104 ALA A O 1
ATOM 839 N N . ASN A 1 105 ? 19.772 12.603 -13.761 1.00 95.75 105 ASN A N 1
ATOM 840 C CA . ASN A 1 105 ? 20.939 13.047 -13.008 1.00 95.75 105 ASN A CA 1
ATOM 841 C C . ASN A 1 105 ? 20.683 14.383 -12.288 1.00 95.75 105 ASN A C 1
ATOM 843 O O . ASN A 1 105 ? 21.021 14.509 -11.111 1.00 95.75 105 ASN A O 1
ATOM 847 N N . GLU A 1 106 ? 20.033 15.353 -12.943 1.00 96.38 106 GLU A N 1
ATOM 848 C CA . GLU A 1 106 ? 19.646 16.639 -12.333 1.00 96.38 106 GLU A CA 1
ATOM 849 C C . GLU A 1 106 ? 18.703 16.460 -11.133 1.00 96.38 106 GLU A C 1
ATOM 851 O O . GLU A 1 106 ? 18.832 17.145 -10.117 1.00 96.38 106 GLU A O 1
ATOM 856 N N . LEU A 1 107 ? 17.783 15.497 -11.216 1.00 95.31 107 LEU A N 1
ATOM 857 C CA . LEU A 1 107 ? 16.854 15.143 -10.141 1.00 95.31 107 LEU A CA 1
ATOM 858 C C . LEU A 1 107 ? 17.481 14.223 -9.069 1.00 95.31 107 LEU A C 1
ATOM 860 O O . LEU A 1 107 ? 16.785 13.815 -8.129 1.00 95.31 107 LEU A O 1
ATOM 864 N N . GLY A 1 108 ? 18.766 13.872 -9.201 1.00 95.75 108 GLY A N 1
ATOM 865 C CA . GLY A 1 108 ? 19.506 13.014 -8.270 1.00 95.75 108 GLY A CA 1
ATOM 866 C C . GLY A 1 108 ? 19.209 11.516 -8.407 1.00 95.75 108 GLY A C 1
ATOM 867 O O . GLY A 1 108 ? 19.277 10.779 -7.422 1.00 95.75 108 GLY A O 1
ATOM 868 N N . TRP A 1 109 ? 18.831 11.063 -9.599 1.00 97.12 109 TRP A N 1
ATOM 869 C CA . TRP A 1 109 ? 18.622 9.655 -9.930 1.00 97.12 109 TRP A CA 1
ATOM 870 C C . TRP A 1 109 ? 19.856 9.082 -10.623 1.00 97.12 109 TRP A C 1
ATOM 872 O O . TRP A 1 109 ? 20.583 9.789 -11.310 1.00 97.12 109 TRP A O 1
ATOM 882 N N . VAL A 1 110 ? 20.054 7.776 -10.476 1.00 96.38 110 VAL A N 1
ATOM 883 C CA . VAL A 1 110 ? 21.098 7.011 -11.159 1.00 96.38 110 VAL A CA 1
ATOM 884 C C . VAL A 1 110 ? 20.451 6.190 -12.266 1.00 96.38 110 VAL A C 1
ATOM 886 O O . VAL A 1 110 ? 19.508 5.444 -12.002 1.00 96.38 110 VAL A O 1
ATOM 889 N N . SER A 1 111 ? 20.942 6.303 -13.498 1.00 95.62 111 SER A N 1
ATOM 890 C CA . SER A 1 111 ? 20.524 5.432 -14.597 1.00 95.62 111 SER A CA 1
ATOM 891 C C . SER A 1 111 ? 21.350 4.143 -14.618 1.00 95.62 111 SER A C 1
ATOM 893 O O . SER A 1 111 ? 22.554 4.134 -14.366 1.00 95.62 111 SER A O 1
ATOM 895 N N . ASN A 1 112 ? 20.690 3.027 -14.907 1.00 94.88 112 ASN A N 1
ATOM 896 C CA . ASN A 1 112 ? 21.315 1.733 -15.132 1.00 94.88 112 ASN A CA 1
ATOM 897 C C . ASN A 1 112 ? 20.547 0.980 -16.223 1.00 94.88 112 ASN A C 1
ATOM 899 O O . ASN A 1 112 ? 19.330 1.114 -16.334 1.00 94.88 112 ASN A O 1
ATOM 903 N N . ILE A 1 113 ? 21.242 0.164 -17.008 1.00 93.75 113 ILE A N 1
ATOM 904 C CA . ILE A 1 113 ? 20.625 -0.718 -17.999 1.00 93.75 113 ILE A CA 1
ATOM 905 C C . ILE A 1 113 ? 20.691 -2.139 -17.450 1.00 93.75 113 ILE A C 1
ATOM 907 O O . ILE A 1 113 ? 21.776 -2.662 -17.200 1.00 93.75 113 ILE A O 1
ATOM 911 N N . GLN A 1 114 ? 19.533 -2.763 -17.255 1.00 90.56 114 GLN A N 1
ATOM 912 C CA . GLN A 1 114 ? 19.422 -4.118 -16.727 1.00 90.56 114 GLN A CA 1
ATOM 913 C C . GLN A 1 114 ? 18.441 -4.922 -17.577 1.00 90.56 114 GLN A C 1
ATOM 915 O O . GLN A 1 114 ? 17.303 -4.504 -17.761 1.00 90.56 114 GLN A O 1
ATOM 920 N N . ASP A 1 115 ? 18.880 -6.077 -18.082 1.00 89.44 115 ASP A N 1
ATOM 921 C CA . ASP A 1 115 ? 18.061 -7.006 -18.875 1.00 89.44 115 ASP A CA 1
ATOM 922 C C . ASP A 1 115 ? 17.359 -6.348 -20.084 1.00 89.44 115 ASP A C 1
ATOM 924 O O . ASP A 1 115 ? 16.222 -6.676 -20.409 1.00 89.44 115 ASP A O 1
ATOM 928 N N . GLY A 1 116 ? 18.019 -5.384 -20.739 1.00 87.19 116 GLY A N 1
ATOM 929 C CA . GLY A 1 116 ? 17.447 -4.636 -21.868 1.00 87.19 116 GLY A CA 1
ATOM 930 C C . GLY A 1 116 ? 16.487 -3.507 -21.472 1.00 87.19 116 GLY A C 1
ATOM 931 O O . GLY A 1 116 ? 16.057 -2.745 -22.336 1.00 87.19 116 GLY A O 1
ATOM 932 N N . SER A 1 117 ? 16.207 -3.342 -20.180 1.00 92.31 117 SER A N 1
ATOM 933 C CA . SER A 1 117 ? 15.389 -2.258 -19.638 1.00 92.31 117 SER A CA 1
ATOM 934 C C . SER A 1 117 ? 16.264 -1.131 -19.094 1.00 92.31 117 SER A C 1
ATOM 936 O O . SER A 1 117 ? 17.282 -1.367 -18.438 1.00 92.31 117 SER A O 1
ATOM 938 N N . ARG A 1 118 ? 15.850 0.118 -19.320 1.00 94.38 118 ARG A N 1
ATOM 939 C CA . ARG A 1 118 ? 16.470 1.292 -18.692 1.00 94.38 118 ARG A CA 1
ATOM 940 C C . ARG A 1 118 ? 15.810 1.543 -17.345 1.00 94.38 118 ARG A C 1
ATOM 942 O O . ARG A 1 118 ? 14.618 1.828 -17.287 1.00 94.38 118 ARG A O 1
ATOM 949 N N . CYS A 1 119 ? 16.575 1.449 -16.269 1.00 96.06 119 CYS A N 1
ATOM 950 C CA . CYS A 1 119 ? 16.114 1.692 -14.912 1.00 96.06 119 CYS A CA 1
ATOM 951 C C . CYS A 1 119 ? 16.730 2.976 -14.352 1.00 96.06 119 CYS A C 1
ATOM 953 O O . CYS A 1 119 ? 17.946 3.129 -14.302 1.00 96.06 119 CYS A O 1
ATOM 955 N N . PHE A 1 120 ? 15.881 3.876 -13.872 1.00 96.75 120 PHE A N 1
ATOM 956 C CA . PHE A 1 120 ? 16.258 5.075 -13.134 1.00 96.75 120 PHE A CA 1
ATOM 957 C C . PHE A 1 120 ? 16.011 4.823 -11.655 1.00 96.75 120 PHE A C 1
ATOM 959 O O . PHE A 1 120 ? 14.891 4.502 -11.263 1.00 96.75 120 PHE A O 1
ATOM 966 N N . ILE A 1 121 ? 17.040 4.956 -10.829 1.00 97.12 121 ILE A N 1
ATOM 967 C CA . ILE A 1 121 ? 17.037 4.556 -9.424 1.00 97.12 121 ILE A CA 1
ATOM 968 C C . ILE A 1 121 ? 17.284 5.784 -8.552 1.00 97.12 121 ILE A C 1
ATOM 970 O O . ILE A 1 121 ? 18.284 6.479 -8.712 1.00 97.12 121 ILE A O 1
ATOM 974 N N . LYS A 1 122 ? 16.396 6.030 -7.590 1.00 96.00 122 LYS A N 1
ATOM 975 C CA . LYS A 1 122 ? 16.565 7.050 -6.556 1.00 96.00 122 LYS A CA 1
ATOM 976 C C . LYS A 1 122 ? 17.031 6.393 -5.263 1.00 96.00 122 LYS A C 1
ATOM 978 O O . LYS A 1 122 ? 16.342 5.525 -4.716 1.00 96.00 122 LYS A O 1
ATOM 983 N N . LEU A 1 123 ? 18.196 6.819 -4.783 1.00 94.12 123 LEU A N 1
ATOM 984 C CA . LEU A 1 123 ? 18.799 6.319 -3.552 1.00 94.12 123 LEU A CA 1
ATOM 985 C C . LEU A 1 123 ? 18.515 7.257 -2.374 1.00 94.12 123 LEU A C 1
ATOM 987 O O . LEU A 1 123 ? 18.466 8.476 -2.526 1.00 94.12 123 LEU A O 1
ATOM 991 N N . GLN A 1 124 ? 18.359 6.681 -1.188 1.00 92.69 124 GLN A N 1
ATOM 992 C CA . GLN A 1 124 ? 18.356 7.398 0.084 1.00 92.69 124 GLN A CA 1
ATOM 993 C C . GLN A 1 124 ? 19.144 6.570 1.099 1.00 92.69 124 GLN A C 1
ATOM 995 O O . GLN A 1 124 ? 18.793 5.416 1.328 1.00 92.69 124 GLN A O 1
ATOM 1000 N N . GLU A 1 125 ? 20.198 7.143 1.692 1.00 91.31 125 GLU A N 1
ATOM 1001 C CA . GLU A 1 125 ? 21.075 6.439 2.651 1.00 91.31 125 GLU A CA 1
ATOM 1002 C C . GLU A 1 125 ? 21.587 5.089 2.097 1.00 91.31 125 GLU A C 1
ATOM 1004 O O . GLU A 1 125 ? 21.467 4.053 2.748 1.00 91.31 125 GLU A O 1
ATOM 1009 N N . ASP A 1 126 ? 22.082 5.09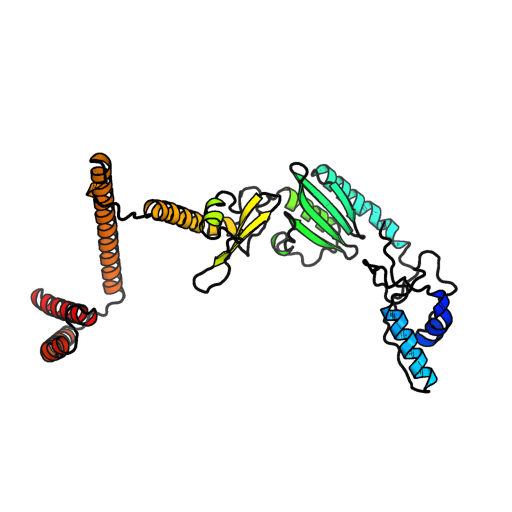0 0.852 1.00 89.06 126 ASP A N 1
ATOM 1010 C CA . ASP A 1 126 ? 22.570 3.908 0.114 1.00 89.06 126 ASP A CA 1
ATOM 1011 C C . ASP A 1 126 ? 21.525 2.809 -0.145 1.00 89.06 126 ASP A C 1
ATOM 1013 O O . ASP A 1 126 ? 21.857 1.673 -0.487 1.00 89.06 126 ASP A O 1
ATOM 1017 N N . ARG A 1 127 ? 20.235 3.134 -0.014 1.00 89.62 127 ARG A N 1
ATOM 1018 C CA . ARG A 1 127 ? 19.131 2.201 -0.266 1.00 89.62 127 ARG A CA 1
ATOM 1019 C C . ARG A 1 127 ? 18.293 2.648 -1.443 1.00 89.62 127 ARG A C 1
ATOM 1021 O O . ARG A 1 127 ? 18.019 3.835 -1.606 1.00 89.62 127 ARG A O 1
ATOM 1028 N N . VAL A 1 128 ? 17.825 1.676 -2.222 1.00 92.81 128 VAL A N 1
ATOM 1029 C CA . VAL A 1 128 ? 16.868 1.914 -3.305 1.00 92.81 128 VAL A CA 1
ATOM 1030 C C . VAL A 1 128 ? 15.527 2.306 -2.701 1.00 92.81 128 VAL A C 1
ATOM 1032 O O . VAL A 1 128 ? 14.790 1.477 -2.169 1.00 92.81 128 VAL A O 1
ATOM 1035 N N . LEU A 1 129 ? 15.220 3.596 -2.778 1.00 94.25 129 LEU A N 1
ATOM 1036 C CA . LEU A 1 129 ? 13.936 4.129 -2.353 1.00 94.25 129 LEU A CA 1
ATOM 1037 C C . LEU A 1 129 ? 12.888 3.886 -3.444 1.00 94.25 129 LEU A C 1
ATOM 1039 O O . LEU A 1 129 ? 11.768 3.447 -3.168 1.00 94.25 129 LEU A O 1
ATOM 1043 N N . LEU A 1 130 ? 13.274 4.182 -4.685 1.00 95.94 130 LEU A N 1
ATOM 1044 C CA . LEU A 1 130 ? 12.396 4.164 -5.842 1.00 95.94 130 LEU A CA 1
ATOM 1045 C C . LEU A 1 130 ? 13.180 3.765 -7.089 1.00 95.94 130 LEU A C 1
ATOM 1047 O O . LEU A 1 130 ? 14.311 4.207 -7.268 1.00 95.94 130 LEU A O 1
ATOM 1051 N N . SER A 1 131 ? 12.579 2.970 -7.964 1.00 96.12 131 SER A N 1
ATOM 1052 C CA . SER A 1 131 ? 13.092 2.756 -9.310 1.00 96.12 131 SER A CA 1
ATOM 1053 C C . SER A 1 131 ? 11.989 2.830 -10.358 1.00 96.12 131 SER A C 1
ATOM 1055 O O . SER A 1 131 ? 10.892 2.312 -10.162 1.00 96.12 131 SER A O 1
ATOM 1057 N N . ILE A 1 132 ? 12.292 3.454 -11.488 1.00 96.00 132 ILE A N 1
ATOM 1058 C CA . ILE A 1 132 ? 11.444 3.504 -12.676 1.00 96.00 132 ILE A CA 1
ATOM 1059 C C . ILE A 1 132 ? 12.171 2.700 -13.743 1.00 96.00 132 ILE A C 1
ATOM 1061 O O . ILE A 1 132 ? 13.221 3.129 -14.204 1.00 96.00 132 ILE A O 1
ATOM 1065 N N . CYS A 1 133 ? 11.645 1.538 -14.109 1.00 95.12 133 CYS A N 1
ATOM 1066 C CA . CYS A 1 133 ? 12.211 0.708 -15.165 1.00 95.12 133 CYS A CA 1
ATOM 1067 C C . CYS A 1 133 ? 11.327 0.781 -16.402 1.00 95.12 133 CYS A C 1
ATOM 1069 O O . CYS A 1 133 ? 10.134 0.498 -16.312 1.00 95.12 133 CYS A O 1
ATOM 1071 N N . VAL A 1 134 ? 11.915 1.155 -17.533 1.00 93.12 134 VAL A N 1
ATOM 1072 C CA . VAL A 1 134 ? 11.262 1.213 -18.837 1.00 93.12 134 VAL A CA 1
ATOM 1073 C C . VAL A 1 134 ? 11.852 0.116 -19.713 1.00 93.12 134 VAL A C 1
ATOM 1075 O O . VAL A 1 134 ? 13.049 0.122 -20.009 1.00 93.12 134 VAL A O 1
ATOM 1078 N N . ASP A 1 135 ? 1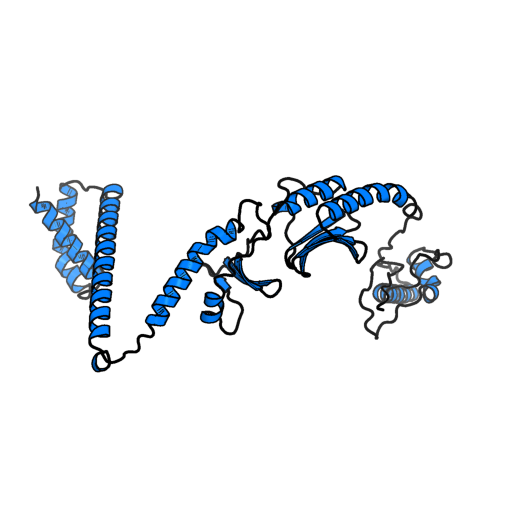1.015 -0.853 -20.066 1.00 91.12 135 ASP A N 1
ATOM 1079 C CA . ASP A 1 135 ? 11.372 -1.976 -20.929 1.00 91.12 135 ASP A CA 1
ATOM 1080 C C . ASP A 1 135 ? 11.438 -1.515 -22.409 1.00 91.12 135 ASP A C 1
ATOM 1082 O O . ASP A 1 135 ? 10.992 -0.414 -22.748 1.00 91.12 135 ASP A O 1
ATOM 1086 N N . SER A 1 136 ? 11.989 -2.344 -23.305 1.00 86.25 136 SER A N 1
ATOM 1087 C CA . SER A 1 136 ? 12.101 -2.044 -24.750 1.00 86.25 136 SER A CA 1
ATOM 1088 C C . SER A 1 136 ? 10.763 -1.697 -25.400 1.00 86.25 136 SER A C 1
ATOM 1090 O O . SER A 1 136 ? 10.694 -0.833 -26.269 1.00 86.25 136 SER A O 1
ATOM 1092 N N . ASP A 1 137 ? 9.697 -2.330 -24.914 1.00 85.62 137 ASP A N 1
ATOM 1093 C CA . ASP A 1 137 ? 8.329 -2.187 -25.414 1.00 85.62 137 ASP A CA 1
ATOM 1094 C C . ASP A 1 137 ? 7.626 -0.956 -24.813 1.00 85.62 137 ASP A C 1
ATOM 1096 O O . ASP A 1 137 ? 6.403 -0.847 -24.851 1.00 85.62 137 ASP A O 1
ATOM 1100 N N . LEU A 1 138 ? 8.394 -0.059 -24.182 1.00 82.88 138 LEU A N 1
ATOM 1101 C CA . LEU A 1 138 ? 7.938 1.130 -23.457 1.00 82.88 138 LEU A CA 1
ATOM 1102 C C . LEU A 1 138 ? 7.024 0.839 -22.254 1.00 82.88 138 LEU A C 1
ATOM 1104 O O . LEU A 1 138 ? 6.454 1.749 -21.649 1.00 82.88 138 LEU A O 1
ATOM 1108 N N . ASN A 1 139 ? 6.937 -0.424 -21.836 1.00 87.69 139 ASN A N 1
ATOM 1109 C CA . ASN A 1 139 ? 6.294 -0.795 -20.585 1.00 87.69 139 ASN A CA 1
ATOM 1110 C C . ASN A 1 139 ? 7.096 -0.228 -19.410 1.00 87.69 139 ASN A C 1
ATOM 1112 O O . ASN A 1 139 ? 8.273 -0.540 -19.232 1.00 87.69 139 ASN A O 1
ATOM 1116 N N . CYS A 1 140 ? 6.453 0.601 -18.588 1.00 90.38 140 CYS A N 1
ATOM 1117 C CA . CYS A 1 140 ? 7.077 1.176 -17.403 1.00 90.38 140 CYS A CA 1
ATOM 1118 C C . CYS A 1 140 ? 6.596 0.479 -16.139 1.00 90.38 140 CYS A C 1
ATOM 1120 O O . CYS A 1 140 ? 5.398 0.356 -15.877 1.00 90.38 140 CYS A O 1
ATOM 1122 N N . ARG A 1 141 ? 7.551 0.104 -15.295 1.00 93.31 141 ARG A N 1
ATOM 1123 C CA . ARG A 1 141 ? 7.316 -0.436 -13.962 1.00 93.31 141 ARG A CA 1
ATOM 1124 C C . ARG A 1 141 ? 7.920 0.507 -12.939 1.00 93.31 141 ARG A C 1
ATOM 1126 O O . ARG A 1 141 ? 9.110 0.808 -12.977 1.00 93.31 141 ARG A O 1
ATOM 1133 N N . ILE A 1 142 ? 7.087 0.961 -12.011 1.00 94.94 142 ILE A N 1
ATOM 1134 C CA . ILE A 1 142 ? 7.507 1.815 -10.903 1.00 94.94 142 ILE A CA 1
ATOM 1135 C C . ILE A 1 142 ? 7.593 0.928 -9.674 1.00 94.94 142 ILE A C 1
ATOM 1137 O O . ILE A 1 142 ? 6.619 0.276 -9.304 1.00 94.94 142 ILE A O 1
ATOM 1141 N N . ILE A 1 143 ? 8.761 0.884 -9.053 1.00 95.31 143 ILE A N 1
ATOM 1142 C CA . ILE A 1 143 ? 9.027 0.080 -7.867 1.00 95.31 143 ILE A CA 1
ATOM 1143 C C . ILE A 1 143 ? 9.346 1.046 -6.732 1.00 95.31 143 ILE A C 1
ATOM 1145 O O . ILE A 1 143 ? 10.259 1.857 -6.839 1.00 95.31 143 ILE A O 1
ATOM 1149 N N . VAL A 1 144 ? 8.587 0.976 -5.643 1.00 95.56 144 VAL A N 1
ATOM 1150 C CA . VAL A 1 144 ? 8.785 1.790 -4.439 1.00 95.56 144 VAL A CA 1
ATOM 1151 C C . VAL A 1 144 ? 9.038 0.833 -3.288 1.00 95.56 144 VAL A C 1
ATOM 1153 O O . VAL A 1 144 ? 8.167 0.017 -2.985 1.00 95.56 144 VAL A O 1
ATOM 1156 N N . LEU A 1 145 ? 10.208 0.917 -2.648 1.00 93.00 145 LEU A N 1
ATOM 1157 C CA . LEU A 1 145 ? 10.608 -0.000 -1.569 1.00 93.00 145 LEU A CA 1
ATOM 1158 C C . LEU A 1 145 ? 10.358 -1.480 -1.937 1.00 93.00 145 LEU A C 1
ATOM 1160 O O . LEU A 1 145 ? 9.640 -2.181 -1.230 1.00 93.00 145 LEU A O 1
ATOM 1164 N N . GLU A 1 146 ? 10.886 -1.927 -3.082 1.00 91.25 146 GLU A N 1
ATOM 1165 C CA . GLU A 1 146 ? 10.763 -3.310 -3.597 1.00 91.25 146 GLU A CA 1
ATOM 1166 C C . GLU A 1 146 ? 9.347 -3.738 -4.039 1.00 91.25 146 GLU A C 1
ATOM 1168 O O . GLU A 1 146 ? 9.149 -4.870 -4.482 1.00 91.25 146 GLU A O 1
ATOM 1173 N N . LYS A 1 147 ? 8.350 -2.845 -3.986 1.00 92.06 147 LYS A N 1
ATOM 1174 C CA . LYS A 1 147 ? 6.980 -3.134 -4.432 1.00 92.06 147 LYS A CA 1
ATOM 1175 C C . LYS A 1 147 ? 6.630 -2.429 -5.726 1.00 92.06 147 LYS A C 1
ATOM 1177 O O . LYS A 1 147 ? 6.811 -1.222 -5.847 1.00 92.06 147 LYS A O 1
ATOM 1182 N N . VAL A 1 148 ? 6.042 -3.173 -6.658 1.00 93.12 148 VAL A N 1
ATOM 1183 C CA . VAL A 1 148 ? 5.506 -2.609 -7.900 1.00 93.12 148 VAL A CA 1
ATOM 1184 C C . VAL A 1 148 ? 4.255 -1.788 -7.585 1.00 93.12 148 VAL A C 1
ATOM 1186 O O . VAL A 1 148 ? 3.283 -2.307 -7.033 1.00 93.12 148 VAL A O 1
ATOM 1189 N N . VAL A 1 149 ? 4.285 -0.506 -7.937 1.00 92.69 149 VAL A N 1
ATOM 1190 C CA . VAL A 1 149 ? 3.162 0.423 -7.809 1.00 92.69 149 VAL A CA 1
ATOM 1191 C C . VAL A 1 149 ? 2.487 0.560 -9.165 1.00 92.69 149 VAL A C 1
ATOM 1193 O O . VAL A 1 149 ? 3.142 0.701 -10.197 1.00 92.69 149 VAL A O 1
ATOM 1196 N N . LYS A 1 150 ? 1.156 0.510 -9.155 1.00 86.69 150 LYS A N 1
ATOM 1197 C CA . LYS A 1 150 ? 0.351 0.672 -10.360 1.00 86.69 150 LYS A CA 1
ATOM 1198 C C . LYS A 1 150 ? 0.411 2.105 -10.881 1.00 86.69 150 LYS A C 1
ATOM 1200 O O . LYS A 1 150 ? 0.287 3.058 -10.112 1.00 86.69 150 LYS A O 1
ATOM 1205 N N . PHE A 1 151 ? 0.554 2.229 -12.195 1.00 82.19 151 PHE A N 1
ATOM 1206 C CA . PHE A 1 151 ? 0.717 3.502 -12.890 1.00 82.19 151 PHE A CA 1
ATOM 1207 C C . PHE A 1 151 ? -0.515 4.412 -12.780 1.00 82.19 151 PHE A C 1
ATOM 1209 O O . PHE A 1 151 ? -0.369 5.632 -12.675 1.00 82.19 151 PHE A O 1
ATOM 1216 N N . GLU A 1 152 ? -1.717 3.822 -12.716 1.00 82.00 152 GLU A N 1
ATOM 1217 C CA . GLU A 1 152 ? -2.984 4.566 -12.638 1.00 82.00 152 GLU A CA 1
ATOM 1218 C C . GLU A 1 152 ? -3.073 5.463 -11.395 1.00 82.00 152 GLU A C 1
ATOM 1220 O O . GLU A 1 152 ? -3.759 6.479 -11.404 1.00 82.00 152 GLU A O 1
ATOM 1225 N N . ASN A 1 153 ? -2.335 5.131 -10.331 1.00 76.38 153 ASN A N 1
ATOM 1226 C CA . ASN A 1 153 ? -2.317 5.921 -9.101 1.00 76.38 153 ASN A CA 1
ATOM 1227 C C . ASN A 1 153 ? -1.482 7.209 -9.218 1.00 76.38 153 ASN A C 1
ATOM 1229 O O . ASN A 1 153 ? -1.517 8.036 -8.310 1.00 76.38 153 ASN A O 1
ATOM 1233 N N . ILE A 1 154 ? -0.681 7.359 -10.279 1.00 83.38 154 ILE A N 1
ATOM 1234 C CA . ILE A 1 154 ? 0.306 8.441 -10.414 1.00 83.38 154 ILE A CA 1
ATOM 1235 C C . ILE A 1 154 ? -0.062 9.374 -11.568 1.00 83.38 154 ILE A C 1
ATOM 1237 O O . ILE A 1 154 ? 0.062 10.588 -11.421 1.00 83.38 154 ILE A O 1
ATOM 1241 N N . LEU A 1 155 ? -0.539 8.857 -12.700 1.00 82.38 155 LEU A N 1
ATOM 1242 C CA . LEU A 1 155 ? -1.014 9.663 -13.828 1.00 82.38 155 LEU A CA 1
ATOM 1243 C C . LEU A 1 155 ? -2.487 9.361 -14.082 1.00 82.38 155 LEU A C 1
ATOM 1245 O O . LEU A 1 155 ? -2.829 8.287 -14.560 1.00 82.38 155 LEU A O 1
ATOM 1249 N N . GLU A 1 156 ? -3.349 10.336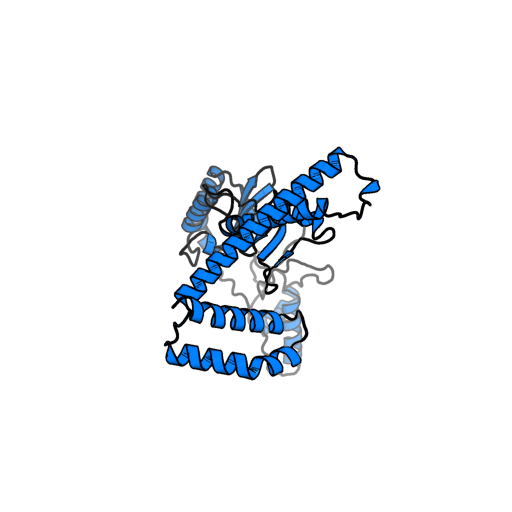 -13.798 1.00 71.38 156 GLU A N 1
ATOM 1250 C CA . GLU A 1 156 ? -4.805 10.147 -13.769 1.00 71.38 156 GLU A CA 1
ATOM 1251 C C . GLU A 1 156 ? -5.439 9.801 -15.131 1.00 71.38 156 GLU A C 1
ATOM 1253 O O . GLU A 1 156 ? -6.619 9.490 -15.150 1.00 71.38 156 GLU A O 1
ATOM 1258 N N . ASN A 1 157 ? -4.714 9.818 -16.265 1.00 63.91 157 ASN A N 1
ATOM 1259 C CA . ASN A 1 157 ? -5.341 9.718 -17.597 1.00 63.91 157 ASN A CA 1
ATOM 1260 C C . ASN A 1 157 ? -4.495 9.104 -18.739 1.00 63.91 157 ASN A C 1
ATOM 1262 O O . ASN A 1 157 ? -4.866 9.253 -19.902 1.00 63.91 157 ASN A O 1
ATOM 1266 N N . SER A 1 158 ? -3.364 8.437 -18.489 1.00 57.88 158 SER A N 1
ATOM 1267 C CA . SER A 1 158 ? -2.506 7.938 -19.586 1.00 57.88 158 SER A CA 1
ATOM 1268 C C . SER A 1 158 ? -2.421 6.414 -19.609 1.00 57.88 158 SER A C 1
ATOM 1270 O O . SER A 1 158 ? -1.818 5.814 -18.723 1.00 57.88 158 SER A O 1
ATOM 1272 N N . THR A 1 159 ? -3.008 5.811 -20.645 1.00 55.91 159 THR A N 1
ATOM 1273 C CA . THR A 1 159 ? -3.113 4.357 -20.852 1.00 55.91 159 THR A CA 1
ATOM 1274 C C . THR A 1 159 ? -1.938 3.723 -21.596 1.00 55.91 159 THR A C 1
ATOM 1276 O O . THR A 1 159 ? -1.891 2.502 -21.689 1.00 55.91 159 THR A O 1
ATOM 1279 N N . SER A 1 160 ? -0.969 4.490 -22.098 1.00 68.75 160 SER A N 1
ATOM 1280 C CA . SER A 1 160 ? 0.252 3.918 -22.675 1.00 68.75 160 SER A CA 1
ATOM 1281 C C . SER A 1 160 ? 1.376 4.944 -22.722 1.00 68.75 160 SER A C 1
ATOM 1283 O O . SER A 1 160 ? 1.154 6.103 -23.084 1.00 68.75 160 SER A O 1
ATOM 1285 N N . ILE A 1 161 ? 2.587 4.526 -22.362 1.00 73.81 161 ILE A N 1
ATOM 1286 C CA . ILE A 1 161 ? 3.798 5.336 -22.503 1.00 73.81 161 ILE A CA 1
ATOM 1287 C C . ILE A 1 161 ? 4.278 5.124 -23.932 1.00 73.81 161 ILE A C 1
ATOM 1289 O O . ILE A 1 161 ? 5.095 4.262 -24.202 1.00 73.81 161 ILE A O 1
ATOM 1293 N N . ASN A 1 162 ? 3.716 5.876 -24.871 1.00 77.69 162 ASN A N 1
ATOM 1294 C CA . ASN A 1 162 ? 4.142 5.798 -26.273 1.00 77.69 162 ASN A CA 1
ATOM 1295 C C . ASN A 1 162 ? 5.292 6.763 -26.586 1.00 77.69 162 ASN A C 1
ATOM 1297 O O . ASN A 1 162 ? 5.785 6.790 -27.707 1.00 77.69 162 ASN A O 1
ATOM 1301 N N . ASP A 1 163 ? 5.681 7.591 -25.616 1.00 82.06 163 ASP A N 1
ATOM 1302 C CA . ASP A 1 163 ? 6.619 8.684 -25.817 1.00 82.06 163 ASP A CA 1
ATOM 1303 C C . ASP A 1 163 ? 7.511 8.862 -24.585 1.00 82.06 163 ASP A C 1
ATOM 1305 O O . ASP A 1 163 ? 7.061 8.809 -23.436 1.00 82.06 163 ASP A O 1
ATOM 1309 N N . ALA A 1 164 ? 8.787 9.117 -24.843 1.00 82.75 164 ALA A N 1
ATOM 1310 C CA . ALA A 1 164 ? 9.800 9.399 -23.843 1.00 82.75 164 ALA A CA 1
ATOM 1311 C C . ALA A 1 164 ? 9.457 10.666 -23.029 1.00 82.75 164 ALA A C 1
ATOM 1313 O O . ALA A 1 164 ? 9.760 10.739 -21.837 1.00 82.75 164 ALA A O 1
ATOM 1314 N N . SER A 1 165 ? 8.725 11.619 -23.624 1.00 86.31 165 SER A N 1
ATOM 1315 C CA . SER A 1 165 ? 8.221 12.805 -22.912 1.00 86.31 165 SER A CA 1
ATOM 1316 C C . SER A 1 165 ? 7.307 12.455 -21.725 1.00 86.31 165 SER A C 1
ATOM 1318 O O . SER A 1 165 ? 7.229 13.194 -20.740 1.00 86.31 165 SER A O 1
ATOM 1320 N N . ILE A 1 166 ? 6.621 11.306 -21.776 1.00 87.44 166 ILE A N 1
ATOM 1321 C CA . ILE A 1 166 ? 5.776 10.819 -20.679 1.00 87.44 166 ILE A CA 1
ATOM 1322 C C . ILE A 1 166 ? 6.651 10.323 -19.523 1.00 87.44 166 ILE A C 1
ATOM 1324 O O . ILE A 1 166 ? 6.317 10.576 -18.366 1.00 87.44 166 ILE A O 1
ATOM 1328 N N . VAL A 1 167 ? 7.783 9.676 -19.821 1.00 89.31 167 VAL A N 1
ATOM 1329 C CA . VAL A 1 167 ? 8.760 9.234 -18.810 1.00 89.31 167 VAL A CA 1
ATOM 1330 C C . VAL A 1 167 ? 9.353 10.442 -18.089 1.00 89.31 167 VAL A C 1
ATOM 1332 O O . VAL A 1 167 ? 9.407 10.453 -16.864 1.00 89.31 167 VAL A O 1
ATOM 1335 N N . GLU A 1 168 ? 9.702 11.503 -18.814 1.00 90.38 168 GLU A N 1
ATOM 1336 C CA . GLU A 1 168 ? 10.168 12.764 -18.223 1.00 90.38 168 GLU A CA 1
ATOM 1337 C C . GLU A 1 168 ? 9.113 13.403 -17.299 1.00 90.38 168 GLU A C 1
ATOM 1339 O O . GLU A 1 168 ? 9.405 13.742 -16.147 1.00 90.38 168 GLU A O 1
ATOM 1344 N N . LYS A 1 169 ? 7.855 13.518 -17.751 1.00 90.81 169 LYS A N 1
ATOM 1345 C CA . LYS A 1 169 ? 6.750 14.027 -16.913 1.00 90.81 169 LYS A CA 1
ATOM 1346 C C . LYS A 1 169 ? 6.543 13.171 -15.665 1.00 90.81 169 LYS A C 1
ATOM 1348 O O . LYS A 1 169 ? 6.310 13.707 -14.580 1.00 90.81 169 LYS A O 1
ATOM 1353 N N . LEU A 1 170 ? 6.639 11.852 -15.815 1.00 91.75 170 LEU A N 1
ATOM 1354 C CA . LEU A 1 170 ? 6.540 10.897 -14.720 1.00 91.75 170 LEU A CA 1
ATOM 1355 C C . LEU A 1 170 ? 7.676 11.092 -13.710 1.00 91.75 170 LEU A C 1
ATOM 1357 O O . LEU A 1 170 ? 7.407 11.185 -12.515 1.00 91.75 170 LEU A O 1
ATOM 1361 N N . MET A 1 171 ? 8.924 11.190 -14.173 1.00 93.06 171 MET A N 1
ATOM 1362 C CA . MET A 1 171 ? 10.095 11.397 -13.318 1.00 93.06 171 MET A CA 1
ATOM 1363 C C . MET A 1 171 ? 10.004 12.705 -12.536 1.00 93.06 171 MET A C 1
ATOM 1365 O O . MET A 1 171 ? 10.245 12.706 -11.326 1.00 93.06 171 MET A O 1
ATOM 1369 N N . ASN A 1 172 ? 9.590 13.792 -13.188 1.00 93.50 172 ASN A N 1
ATOM 1370 C CA . ASN A 1 172 ? 9.350 15.076 -12.533 1.00 93.50 172 ASN A CA 1
ATOM 1371 C C . ASN A 1 172 ? 8.258 14.963 -11.462 1.00 93.50 172 ASN A C 1
ATOM 1373 O O . ASN A 1 172 ? 8.475 15.338 -10.309 1.00 93.50 172 ASN A O 1
ATOM 1377 N N . LYS A 1 173 ? 7.107 14.365 -11.802 1.00 93.81 173 LYS A N 1
ATOM 1378 C CA . LYS A 1 173 ? 5.995 14.193 -10.856 1.00 93.81 173 LYS A CA 1
ATOM 1379 C C . LYS A 1 173 ? 6.398 13.348 -9.647 1.00 93.81 173 LYS A C 1
ATOM 1381 O O . LYS A 1 173 ? 6.174 13.758 -8.511 1.00 93.81 173 LYS A O 1
ATOM 1386 N N . ILE A 1 174 ? 7.031 12.198 -9.879 1.00 94.81 174 ILE A N 1
ATOM 1387 C CA . ILE A 1 174 ? 7.482 11.292 -8.817 1.00 94.81 174 ILE A CA 1
ATOM 1388 C C . ILE A 1 174 ? 8.569 11.939 -7.957 1.00 94.81 174 ILE A C 1
ATOM 1390 O O . ILE A 1 174 ? 8.590 11.734 -6.745 1.00 94.81 174 ILE A O 1
ATOM 1394 N N . SER A 1 175 ? 9.452 12.749 -8.543 1.00 94.44 175 SER A N 1
ATOM 1395 C CA . SER A 1 175 ? 10.505 13.440 -7.790 1.00 94.44 175 SER A CA 1
ATOM 1396 C C . SER A 1 175 ? 9.954 14.442 -6.778 1.00 94.44 175 SER A C 1
ATOM 1398 O O . SER A 1 175 ? 10.595 14.661 -5.750 1.00 94.44 175 SER A O 1
ATOM 1400 N N . CYS A 1 176 ? 8.764 14.992 -7.030 1.00 93.50 176 CYS A N 1
ATOM 1401 C CA . CYS A 1 176 ? 8.038 15.843 -6.091 1.00 93.50 176 CYS A CA 1
ATOM 1402 C C . CYS A 1 176 ? 7.215 15.056 -5.056 1.00 93.50 176 CYS A C 1
ATOM 1404 O O . CYS A 1 176 ? 6.766 15.642 -4.072 1.00 93.50 176 CYS A O 1
ATOM 1406 N N . MET A 1 177 ? 6.991 13.756 -5.248 1.00 95.44 177 MET A N 1
ATOM 1407 C CA . MET A 1 177 ? 6.227 12.928 -4.315 1.00 95.44 177 MET A CA 1
ATOM 1408 C C . MET A 1 177 ? 7.105 12.409 -3.173 1.00 95.44 177 MET A C 1
ATOM 1410 O O . MET A 1 177 ? 8.315 12.222 -3.301 1.00 95.44 177 MET A O 1
ATOM 1414 N N . LYS A 1 178 ? 6.471 12.143 -2.032 1.00 95.06 178 LYS A N 1
ATOM 1415 C CA . LYS A 1 178 ? 7.096 11.481 -0.886 1.00 95.06 178 LYS A CA 1
ATOM 1416 C C . LYS A 1 178 ? 6.713 10.009 -0.873 1.00 95.06 178 LYS A C 1
ATOM 1418 O O . LYS A 1 178 ? 5.582 9.646 -1.187 1.00 95.06 178 LYS A O 1
ATOM 1423 N N . VAL A 1 179 ? 7.643 9.151 -0.461 1.00 95.44 179 VAL A N 1
ATOM 1424 C CA . VAL A 1 179 ? 7.311 7.758 -0.159 1.00 95.44 179 VAL A CA 1
ATOM 1425 C C . VAL A 1 179 ? 6.578 7.727 1.174 1.00 95.44 179 VAL A C 1
ATOM 1427 O O . VAL A 1 179 ? 7.114 8.131 2.203 1.00 95.44 179 VAL A O 1
ATOM 1430 N N . CYS A 1 180 ? 5.342 7.236 1.163 1.00 96.12 180 CYS A N 1
ATOM 1431 C CA . CYS A 1 180 ? 4.564 7.038 2.373 1.00 96.12 180 CYS A CA 1
ATOM 1432 C C . CYS A 1 180 ? 5.344 6.084 3.294 1.00 96.12 180 CYS A C 1
ATOM 1434 O O . CYS A 1 180 ? 5.643 4.973 2.858 1.00 96.12 180 CYS A O 1
ATOM 1436 N N . PRO A 1 181 ? 5.631 6.433 4.560 1.00 95.12 181 PRO A N 1
ATOM 1437 C CA . PRO A 1 181 ? 6.344 5.567 5.506 1.00 95.12 181 PRO A CA 1
ATOM 1438 C C . PRO A 1 181 ? 5.453 4.447 6.079 1.00 95.12 181 PRO A C 1
ATOM 1440 O O . PRO A 1 181 ? 5.927 3.540 6.763 1.00 95.12 181 PRO A O 1
ATOM 1443 N N . GLY A 1 182 ? 4.147 4.485 5.793 1.00 96.12 182 GLY A N 1
ATOM 1444 C CA . GLY A 1 182 ? 3.145 3.657 6.456 1.00 96.12 182 GLY A CA 1
ATOM 1445 C C . GLY A 1 182 ? 2.875 4.140 7.885 1.00 96.12 182 GLY A C 1
ATOM 1446 O O . GLY A 1 182 ? 2.846 5.344 8.149 1.00 96.12 182 GLY A O 1
ATOM 1447 N N . ASN A 1 183 ? 2.641 3.200 8.796 1.00 97.00 183 ASN A N 1
ATOM 1448 C CA . ASN A 1 183 ? 2.425 3.437 10.223 1.00 97.00 183 ASN A CA 1
ATOM 1449 C C . ASN A 1 183 ? 3.501 2.691 11.031 1.00 97.00 183 ASN A C 1
ATOM 1451 O O . ASN A 1 183 ? 3.221 1.696 11.699 1.00 97.00 183 ASN A O 1
ATOM 1455 N N . ASP A 1 184 ? 4.747 3.139 10.893 1.00 95.00 184 ASP A N 1
ATOM 1456 C CA . ASP A 1 184 ? 5.953 2.554 11.494 1.00 95.00 184 ASP A CA 1
ATOM 1457 C C . ASP A 1 184 ? 6.048 2.772 13.011 1.00 95.00 184 ASP A C 1
ATOM 1459 O O . ASP A 1 184 ? 6.583 1.941 13.742 1.00 95.00 184 ASP A O 1
ATOM 1463 N N . ASP A 1 185 ? 5.423 3.829 13.517 1.00 95.31 185 ASP A N 1
ATOM 1464 C CA . ASP A 1 185 ? 5.340 4.163 14.939 1.00 95.31 185 ASP A CA 1
ATOM 1465 C C . ASP A 1 185 ? 4.460 3.215 15.778 1.00 95.31 185 ASP A C 1
ATOM 1467 O O . ASP A 1 185 ? 4.377 3.366 17.003 1.00 95.31 185 ASP A O 1
ATOM 1471 N N . PHE A 1 186 ? 3.821 2.230 15.139 1.00 95.44 186 PHE A N 1
ATOM 1472 C CA . PHE A 1 186 ? 2.937 1.232 15.753 1.00 95.44 186 PHE A CA 1
ATOM 1473 C C . PHE A 1 186 ? 3.506 -0.193 15.741 1.00 95.44 186 PHE A C 1
ATOM 1475 O O . PHE A 1 186 ? 2.762 -1.164 15.892 1.00 95.44 186 PHE A O 1
ATOM 1482 N N . SER A 1 187 ? 4.825 -0.350 15.591 1.00 90.94 187 SER A N 1
ATOM 1483 C CA . SER A 1 187 ? 5.483 -1.666 15.621 1.00 90.94 187 SER A CA 1
ATOM 1484 C C . SER A 1 187 ? 5.230 -2.462 16.915 1.00 90.94 187 SER A C 1
ATOM 1486 O O . SER A 1 187 ? 5.315 -3.688 16.931 1.00 90.94 187 SER A O 1
ATOM 1488 N N . ASP A 1 188 ? 4.919 -1.779 18.018 1.00 91.06 188 ASP A N 1
ATOM 1489 C CA . ASP A 1 188 ? 4.545 -2.397 19.295 1.00 91.06 188 ASP A CA 1
ATOM 1490 C C . ASP A 1 188 ? 3.210 -3.151 19.225 1.00 91.06 188 ASP A C 1
ATOM 1492 O O . ASP A 1 188 ? 3.071 -4.201 19.854 1.00 91.06 188 ASP A O 1
ATOM 1496 N N . ILE A 1 189 ? 2.253 -2.667 18.422 1.00 91.88 189 ILE A N 1
ATOM 1497 C CA . ILE A 1 189 ? 0.979 -3.362 18.190 1.00 91.88 189 ILE A CA 1
ATOM 1498 C C . ILE A 1 189 ? 1.224 -4.725 17.551 1.00 91.88 189 ILE A C 1
ATOM 1500 O O . ILE A 1 189 ? 0.639 -5.722 17.986 1.00 91.88 189 ILE A O 1
ATOM 1504 N N . CYS A 1 190 ? 2.095 -4.770 16.541 1.00 89.12 190 CYS A N 1
ATOM 1505 C CA . CYS A 1 190 ? 2.417 -5.997 15.825 1.00 89.12 190 CYS A CA 1
ATOM 1506 C C . CYS A 1 190 ? 2.996 -7.054 16.763 1.00 89.12 190 CYS A C 1
ATOM 1508 O O . CYS A 1 190 ? 2.443 -8.147 16.878 1.00 89.12 190 CYS A O 1
ATOM 1510 N N . ARG A 1 191 ? 4.044 -6.684 17.513 1.00 84.88 191 ARG A N 1
ATOM 1511 C CA . ARG A 1 191 ? 4.757 -7.595 18.423 1.00 84.88 191 ARG A CA 1
ATOM 1512 C C . ARG A 1 191 ? 3.862 -8.187 19.506 1.00 84.88 191 ARG A C 1
ATOM 1514 O O . ARG A 1 191 ? 4.035 -9.341 19.876 1.00 84.88 191 ARG A O 1
ATOM 1521 N N . TYR A 1 192 ? 2.914 -7.409 20.023 1.00 84.06 192 TYR A N 1
ATOM 1522 C CA . TYR A 1 192 ? 2.025 -7.872 21.088 1.00 84.06 192 TYR A CA 1
ATOM 1523 C C . TYR A 1 192 ? 0.902 -8.779 20.574 1.00 84.06 192 TYR A C 1
ATOM 1525 O O . TYR A 1 192 ? 0.567 -9.757 21.235 1.00 84.06 192 TYR A O 1
ATOM 1533 N N . ARG A 1 193 ? 0.298 -8.481 19.414 1.00 79.06 193 ARG A N 1
ATOM 1534 C CA . ARG A 1 193 ? -0.796 -9.313 18.879 1.00 79.06 193 ARG A CA 1
ATOM 1535 C C . ARG A 1 193 ? -0.305 -10.560 18.153 1.00 79.06 193 ARG A C 1
ATOM 1537 O O . ARG A 1 193 ? -0.994 -11.575 18.175 1.00 79.06 193 ARG A O 1
ATOM 1544 N N . PHE A 1 194 ? 0.848 -10.471 17.499 1.00 80.06 194 PHE A N 1
ATOM 1545 C CA . PHE A 1 194 ? 1.366 -11.515 16.626 1.00 80.06 194 PHE A CA 1
ATOM 1546 C C . PHE A 1 194 ? 2.872 -11.710 16.873 1.00 80.06 194 PHE A C 1
ATOM 1548 O O . PHE A 1 194 ? 3.697 -11.351 16.041 1.00 80.06 194 PHE A O 1
ATOM 1555 N N . PRO A 1 195 ? 3.268 -12.287 18.022 1.00 78.69 195 PRO A N 1
ATOM 1556 C CA . PRO A 1 195 ? 4.680 -12.396 18.399 1.00 78.69 195 PRO A CA 1
ATOM 1557 C C . PRO A 1 195 ? 5.505 -13.291 17.461 1.00 78.69 195 PRO A C 1
ATOM 1559 O O . PRO A 1 195 ? 6.727 -13.183 17.428 1.00 78.69 195 PRO A O 1
ATOM 1562 N N . SER A 1 196 ? 4.852 -14.182 16.711 1.00 79.81 196 SER A N 1
ATOM 1563 C CA . SER A 1 196 ? 5.513 -15.193 15.873 1.00 79.81 196 SER A CA 1
ATOM 1564 C C . SER A 1 196 ? 5.219 -15.046 14.379 1.00 79.81 196 SER A C 1
ATOM 1566 O O . SER A 1 196 ? 5.745 -15.814 13.578 1.00 79.81 196 SER A O 1
ATOM 1568 N N . THR A 1 197 ? 4.365 -14.100 13.982 1.00 87.31 197 THR A N 1
ATOM 1569 C CA . THR A 1 197 ? 3.918 -13.938 12.591 1.00 87.31 197 THR A CA 1
ATOM 1570 C C . THR A 1 197 ? 3.693 -12.472 12.269 1.00 87.31 197 THR A C 1
ATOM 1572 O O . THR A 1 197 ? 3.320 -11.715 13.153 1.00 87.31 197 THR A O 1
ATOM 1575 N N . LEU A 1 198 ? 3.808 -12.088 10.997 1.00 90.31 198 LEU A N 1
ATOM 1576 C CA . LEU A 1 198 ? 3.450 -10.734 10.568 1.00 90.31 198 LEU A CA 1
ATOM 1577 C C . LEU A 1 198 ? 2.001 -10.400 10.929 1.00 90.31 198 LEU A C 1
ATOM 1579 O O . LEU A 1 198 ? 1.083 -11.177 10.633 1.00 90.31 198 LEU A O 1
ATOM 1583 N N . ALA A 1 199 ? 1.795 -9.237 11.541 1.00 92.81 199 ALA A N 1
ATOM 1584 C CA . ALA A 1 199 ? 0.477 -8.798 11.958 1.00 92.81 199 ALA A CA 1
ATOM 1585 C C . ALA A 1 199 ? -0.462 -8.604 10.763 1.00 92.81 199 ALA A C 1
ATOM 1587 O O . ALA A 1 199 ? -0.115 -7.983 9.758 1.00 92.81 199 ALA A O 1
ATOM 1588 N N . LYS A 1 200 ? -1.691 -9.113 10.890 1.00 95.06 200 LYS A N 1
ATOM 1589 C CA . LYS A 1 200 ? -2.757 -8.949 9.895 1.00 95.06 200 LYS A CA 1
ATOM 1590 C C . LYS A 1 200 ? -3.972 -8.317 10.556 1.00 95.06 200 LYS A C 1
ATOM 1592 O O . LYS A 1 200 ? -4.478 -8.819 11.557 1.00 95.06 200 LYS A O 1
ATOM 1597 N N . PHE A 1 201 ? -4.450 -7.223 9.982 1.00 94.69 201 PHE A N 1
ATOM 1598 C CA . PHE A 1 201 ? -5.592 -6.462 10.469 1.00 94.69 201 PHE A CA 1
ATOM 1599 C C . PHE A 1 201 ? -6.758 -6.665 9.513 1.00 94.69 201 PHE A C 1
ATOM 1601 O O . PHE A 1 201 ? -6.675 -6.308 8.337 1.00 94.69 201 PHE A O 1
ATOM 1608 N N . ARG A 1 202 ? -7.840 -7.248 10.025 1.00 94.62 202 ARG A N 1
ATOM 1609 C CA . ARG A 1 202 ? -9.034 -7.586 9.252 1.00 94.62 202 ARG A CA 1
ATOM 1610 C C . ARG A 1 202 ? -10.248 -6.798 9.735 1.00 94.62 202 ARG A C 1
ATOM 1612 O O . ARG A 1 202 ? -10.268 -6.354 10.886 1.00 94.62 202 ARG A O 1
ATOM 1619 N N . ASN A 1 203 ? -11.219 -6.585 8.850 1.00 93.62 203 ASN A N 1
ATOM 1620 C CA . ASN A 1 203 ? -12.504 -5.978 9.201 1.00 93.62 203 ASN A CA 1
ATOM 1621 C C . ASN A 1 203 ? -13.442 -7.015 9.860 1.00 93.62 203 ASN A C 1
ATOM 1623 O O . ASN A 1 203 ? -13.045 -8.143 10.145 1.00 93.62 203 ASN A O 1
ATOM 1627 N N . THR A 1 204 ? -14.693 -6.627 10.111 1.00 93.25 204 THR A N 1
ATOM 1628 C CA . THR A 1 204 ? -15.737 -7.505 10.672 1.00 93.25 204 THR A CA 1
ATOM 1629 C C . THR A 1 204 ? -16.142 -8.658 9.752 1.00 93.25 204 THR A C 1
ATOM 1631 O O . THR A 1 204 ? -16.693 -9.641 10.231 1.00 93.25 204 THR A O 1
ATOM 1634 N N . GLU A 1 205 ? -15.853 -8.553 8.457 1.00 95.12 205 GLU A N 1
ATOM 1635 C CA . GLU A 1 205 ? -16.126 -9.558 7.422 1.00 95.12 205 GLU A CA 1
ATOM 1636 C C . GLU A 1 205 ? -14.892 -10.434 7.127 1.00 95.12 205 GLU A C 1
ATOM 1638 O O . GLU A 1 205 ? -14.836 -11.118 6.111 1.00 95.12 205 GLU A O 1
ATOM 1643 N N . ASP A 1 206 ? -13.870 -10.389 7.990 1.00 92.56 206 ASP A N 1
ATOM 1644 C CA . ASP A 1 206 ? -12.583 -11.078 7.824 1.00 92.56 206 ASP A CA 1
ATOM 1645 C C . ASP A 1 206 ? -11.760 -10.634 6.590 1.00 92.56 206 ASP A C 1
ATOM 1647 O O . ASP A 1 206 ? -10.759 -11.255 6.229 1.00 92.56 206 ASP A O 1
ATOM 1651 N N . ILE A 1 207 ? -12.087 -9.503 5.965 1.00 95.50 207 ILE A N 1
ATOM 1652 C CA . ILE A 1 207 ? -11.326 -8.941 4.841 1.00 95.50 207 ILE A CA 1
ATOM 1653 C C . ILE A 1 207 ? -10.067 -8.247 5.369 1.00 95.50 207 ILE A C 1
ATOM 1655 O O . ILE A 1 207 ? -10.133 -7.417 6.279 1.00 95.50 207 ILE A O 1
ATOM 1659 N N . LEU A 1 208 ? -8.905 -8.564 4.788 1.00 96.62 208 LEU A N 1
ATOM 1660 C CA . LEU A 1 208 ? -7.625 -7.938 5.129 1.00 96.62 208 LEU A CA 1
ATOM 1661 C C . LEU A 1 208 ? -7.633 -6.447 4.754 1.00 96.62 208 LEU A C 1
ATOM 1663 O O . LEU A 1 208 ? -7.668 -6.099 3.578 1.00 96.62 208 LEU A O 1
ATOM 1667 N N . ILE A 1 209 ? -7.555 -5.570 5.756 1.00 97.50 209 ILE A N 1
ATOM 1668 C CA . ILE A 1 209 ? -7.465 -4.115 5.567 1.00 97.50 209 ILE A CA 1
ATOM 1669 C C . ILE A 1 209 ? -6.008 -3.664 5.546 1.00 97.50 209 ILE A C 1
ATOM 1671 O O . ILE A 1 209 ? -5.635 -2.807 4.746 1.00 97.50 209 ILE A O 1
ATOM 1675 N N . ALA A 1 210 ? -5.191 -4.207 6.450 1.00 97.38 210 ALA A N 1
ATOM 1676 C CA . ALA A 1 210 ? -3.799 -3.818 6.616 1.00 97.38 210 ALA A CA 1
ATOM 1677 C C . ALA A 1 210 ? -2.938 -4.992 7.082 1.00 97.38 210 ALA A C 1
ATOM 1679 O O . ALA A 1 210 ? -3.426 -5.930 7.715 1.00 97.38 210 ALA A O 1
ATOM 1680 N N . SER A 1 211 ? -1.644 -4.913 6.810 1.00 96.94 211 SER A N 1
ATOM 1681 C CA . SER A 1 211 ? -0.652 -5.883 7.261 1.00 96.94 211 SER A CA 1
ATOM 1682 C C . SER A 1 211 ? 0.634 -5.197 7.692 1.00 96.94 211 SER A C 1
ATOM 1684 O O . SER A 1 211 ? 0.965 -4.102 7.237 1.00 96.94 211 SER A O 1
ATOM 1686 N N . GLU A 1 212 ? 1.347 -5.856 8.595 1.00 96.56 212 GLU A N 1
ATOM 1687 C CA . GLU A 1 212 ? 2.738 -5.558 8.889 1.00 96.56 212 GLU A CA 1
ATOM 1688 C C . GLU A 1 212 ? 3.617 -5.948 7.706 1.00 96.56 212 GLU A C 1
ATOM 1690 O O . GLU A 1 212 ? 3.476 -7.026 7.124 1.00 96.56 212 GLU A O 1
ATOM 1695 N N . GLU A 1 213 ? 4.530 -5.052 7.364 1.00 94.38 213 GLU A N 1
ATOM 1696 C CA . GLU A 1 213 ? 5.465 -5.210 6.268 1.00 94.38 213 GLU A CA 1
ATOM 1697 C C . GLU A 1 213 ? 6.867 -4.832 6.727 1.00 94.38 213 GLU A C 1
ATOM 1699 O O . GLU A 1 213 ? 7.060 -3.868 7.477 1.00 94.38 213 GLU A O 1
ATOM 1704 N N . HIS A 1 214 ? 7.849 -5.581 6.233 1.00 92.12 214 HIS A N 1
ATOM 1705 C CA . HIS A 1 214 ? 9.257 -5.257 6.380 1.00 92.12 214 HIS A CA 1
ATOM 1706 C C . HIS A 1 214 ? 9.741 -4.624 5.081 1.00 92.12 214 HIS A C 1
ATOM 1708 O O . HIS A 1 214 ? 9.865 -5.306 4.070 1.00 92.12 214 HIS A O 1
ATOM 1714 N N . LEU A 1 215 ? 9.977 -3.315 5.108 1.00 87.56 215 LEU A N 1
ATOM 1715 C CA . LEU A 1 215 ? 10.416 -2.542 3.949 1.00 87.56 215 LEU A CA 1
ATOM 1716 C C . LEU A 1 215 ? 11.697 -1.806 4.307 1.00 87.56 215 LEU A C 1
ATOM 1718 O O . LEU A 1 215 ? 11.715 -1.058 5.287 1.00 87.56 215 LEU A O 1
ATOM 1722 N N . ALA A 1 216 ? 12.763 -2.018 3.532 1.00 80.44 216 ALA A N 1
ATOM 1723 C CA . ALA A 1 216 ? 14.063 -1.383 3.757 1.00 80.44 216 ALA A CA 1
ATOM 1724 C C . ALA A 1 216 ? 14.512 -1.454 5.236 1.00 80.44 216 ALA A C 1
ATOM 1726 O O . ALA A 1 216 ? 14.916 -0.453 5.832 1.00 80.44 216 ALA A O 1
ATOM 1727 N N . HIS A 1 217 ? 14.392 -2.640 5.848 1.00 81.50 217 HIS A N 1
ATOM 1728 C CA . HIS A 1 217 ? 14.707 -2.931 7.259 1.00 81.50 217 HIS A CA 1
ATOM 1729 C C . HIS A 1 217 ? 13.850 -2.214 8.315 1.00 81.50 217 HIS A C 1
ATOM 1731 O O . HIS A 1 217 ? 14.138 -2.311 9.508 1.00 81.50 217 HIS A O 1
ATOM 1737 N N . ARG A 1 218 ? 12.789 -1.512 7.916 1.00 88.56 218 ARG A N 1
ATOM 1738 C CA . ARG A 1 218 ? 11.803 -0.945 8.838 1.00 88.56 218 ARG A CA 1
ATOM 1739 C C . ARG A 1 218 ? 10.560 -1.814 8.862 1.00 88.56 218 ARG A C 1
ATOM 1741 O O . ARG A 1 218 ? 10.147 -2.369 7.850 1.00 88.56 218 ARG A O 1
ATOM 1748 N N . THR A 1 219 ? 9.970 -1.920 10.042 1.00 92.44 219 THR A N 1
ATOM 1749 C CA . THR A 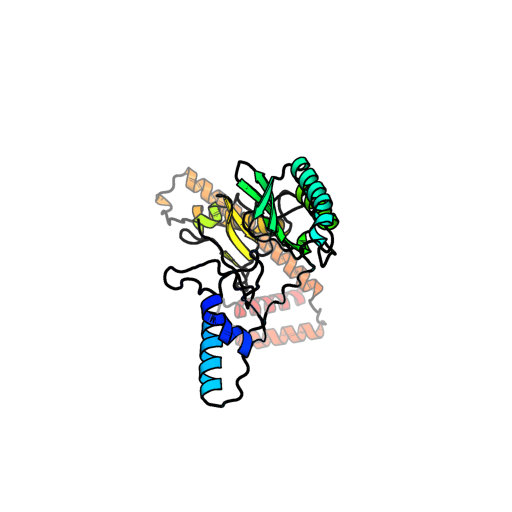1 219 ? 8.697 -2.609 10.240 1.00 92.44 219 THR A CA 1
ATOM 1750 C C . THR A 1 219 ? 7.599 -1.563 10.278 1.00 92.44 219 THR A C 1
ATOM 1752 O O . THR A 1 219 ? 7.683 -0.620 11.060 1.00 92.44 219 THR A O 1
ATOM 1755 N N . THR A 1 220 ? 6.594 -1.697 9.422 1.00 95.94 220 THR A N 1
ATOM 1756 C CA . THR A 1 220 ? 5.512 -0.716 9.304 1.00 95.94 220 THR A CA 1
ATOM 1757 C C . THR A 1 220 ? 4.186 -1.403 9.034 1.00 95.94 220 THR A C 1
ATOM 1759 O O . THR A 1 220 ? 4.149 -2.471 8.431 1.00 95.94 220 THR A O 1
ATOM 1762 N N . ILE A 1 221 ? 3.085 -0.799 9.476 1.00 97.06 221 ILE A N 1
ATOM 1763 C CA . ILE A 1 221 ? 1.741 -1.280 9.150 1.00 97.06 221 ILE A CA 1
ATOM 1764 C C . ILE A 1 221 ? 1.211 -0.479 7.962 1.00 97.06 221 ILE A C 1
ATOM 1766 O O . ILE A 1 221 ? 1.071 0.749 8.035 1.00 97.06 221 ILE A O 1
ATOM 1770 N N . ARG A 1 222 ? 0.867 -1.170 6.875 1.00 97.00 222 ARG A N 1
ATOM 1771 C CA . ARG A 1 222 ? 0.284 -0.564 5.673 1.00 97.00 222 ARG A CA 1
ATOM 1772 C C . ARG A 1 222 ? -1.065 -1.162 5.355 1.00 97.00 222 ARG A C 1
ATOM 1774 O O . ARG A 1 222 ? -1.294 -2.349 5.557 1.00 97.00 222 ARG A O 1
ATOM 1781 N N . THR A 1 223 ? -1.956 -0.325 4.840 1.00 97.19 223 THR A N 1
ATOM 1782 C CA . THR A 1 223 ? -3.211 -0.801 4.265 1.00 97.19 223 THR A CA 1
ATOM 1783 C C . THR A 1 223 ? -2.947 -1.537 2.953 1.00 97.19 223 THR A C 1
ATOM 1785 O O . THR A 1 223 ? -2.001 -1.211 2.237 1.00 97.19 223 THR A O 1
ATOM 1788 N N . VAL A 1 224 ? -3.807 -2.493 2.598 1.00 95.69 224 VAL A N 1
ATOM 1789 C CA . VAL A 1 224 ? -3.739 -3.205 1.307 1.00 95.69 224 VAL A CA 1
ATOM 1790 C C . VAL A 1 224 ? -3.863 -2.226 0.131 1.00 95.69 224 VAL A C 1
ATOM 1792 O O . VAL A 1 224 ? -3.262 -2.429 -0.917 1.00 95.69 224 VAL A O 1
ATOM 1795 N N . ALA A 1 225 ? -4.584 -1.121 0.334 1.00 95.12 225 ALA A N 1
ATOM 1796 C CA . ALA A 1 225 ? -4.737 -0.033 -0.627 1.00 95.12 225 ALA A CA 1
ATOM 1797 C C . ALA A 1 225 ? -3.690 1.093 -0.465 1.00 95.12 225 ALA A C 1
ATOM 1799 O O . ALA A 1 225 ? -3.915 2.212 -0.922 1.00 95.12 225 ALA A O 1
ATOM 1800 N N . CYS A 1 226 ? -2.572 0.877 0.235 1.00 95.75 226 CYS A N 1
ATOM 1801 C CA . CYS A 1 226 ? -1.554 1.916 0.408 1.00 95.75 226 CYS A CA 1
ATOM 1802 C C . CYS A 1 226 ? -1.013 2.381 -0.954 1.00 95.75 226 CYS A C 1
ATOM 1804 O O . CYS A 1 226 ? -0.475 1.582 -1.715 1.00 95.75 226 CYS A O 1
ATOM 1806 N N . GLY A 1 227 ? -1.104 3.685 -1.234 1.00 92.88 227 GLY A N 1
ATOM 1807 C CA . GLY A 1 227 ? -0.631 4.262 -2.499 1.00 92.88 227 GLY A CA 1
ATOM 1808 C C . GLY A 1 227 ? 0.892 4.254 -2.672 1.00 92.88 227 GLY A C 1
ATOM 1809 O O . GLY A 1 227 ? 1.365 4.482 -3.778 1.00 92.88 227 GLY A O 1
ATOM 1810 N N . MET A 1 228 ? 1.657 3.973 -1.605 1.00 94.75 228 MET A N 1
ATOM 1811 C CA . MET A 1 228 ? 3.131 4.007 -1.503 1.00 94.75 228 MET A CA 1
ATOM 1812 C C . MET A 1 228 ? 3.785 5.367 -1.781 1.00 94.75 228 MET A C 1
ATOM 1814 O O . MET A 1 228 ? 4.719 5.724 -1.071 1.00 94.75 228 MET A O 1
ATOM 1818 N N . LEU A 1 229 ? 3.273 6.144 -2.727 1.00 95.12 229 LEU A N 1
ATOM 1819 C CA . LEU A 1 229 ? 3.614 7.536 -2.982 1.00 95.12 229 LEU A CA 1
ATOM 1820 C C . LEU A 1 229 ? 2.480 8.435 -2.485 1.00 95.12 229 LEU A C 1
ATOM 1822 O O . LEU A 1 229 ? 1.304 8.072 -2.544 1.00 95.12 229 LEU A O 1
ATOM 1826 N N . CYS A 1 230 ? 2.837 9.592 -1.948 1.00 94.25 230 CYS A N 1
ATOM 1827 C CA . CYS A 1 230 ? 1.906 10.633 -1.539 1.00 94.25 230 CYS A CA 1
ATOM 1828 C C . CYS A 1 230 ? 2.425 12.004 -1.970 1.00 94.25 230 CYS A C 1
ATOM 1830 O O . CYS A 1 230 ? 3.621 12.183 -2.216 1.00 94.25 230 CYS A O 1
ATOM 1832 N N . ASP A 1 231 ? 1.518 12.972 -2.060 1.00 92.19 231 ASP A N 1
ATOM 1833 C CA . ASP A 1 231 ? 1.880 14.344 -2.402 1.00 92.19 231 ASP A CA 1
ATOM 1834 C C . ASP A 1 231 ? 2.876 14.926 -1.395 1.00 92.19 231 ASP A C 1
ATOM 1836 O O . ASP A 1 231 ? 2.885 14.562 -0.217 1.00 92.19 231 ASP A O 1
ATOM 1840 N N . SER A 1 232 ? 3.699 15.876 -1.845 1.00 90.88 232 SER A N 1
ATOM 1841 C CA . SER A 1 232 ? 4.740 16.523 -1.031 1.00 90.88 232 SER A CA 1
ATOM 1842 C C . SER A 1 232 ? 4.224 17.116 0.285 1.00 90.88 232 SER A C 1
ATOM 1844 O O . SER A 1 232 ? 4.964 17.177 1.273 1.00 90.88 232 SER A O 1
ATOM 1846 N N . GLN A 1 233 ? 2.959 17.539 0.309 1.00 93.69 233 GLN A N 1
ATOM 1847 C CA . GLN A 1 233 ? 2.300 18.138 1.469 1.00 93.69 233 GLN A CA 1
ATOM 1848 C C . GLN A 1 233 ? 1.859 17.106 2.514 1.00 93.69 233 GLN A C 1
ATOM 1850 O O . GLN A 1 233 ? 1.638 17.462 3.669 1.00 93.69 233 GLN A O 1
ATOM 1855 N N . GLN A 1 234 ? 1.739 15.832 2.136 1.00 94.00 234 GLN A N 1
ATOM 1856 C CA . GLN A 1 234 ? 1.285 14.767 3.021 1.00 94.00 234 GLN A CA 1
ATOM 1857 C C . GLN A 1 234 ? 2.465 13.909 3.479 1.00 94.00 234 GLN A C 1
ATOM 1859 O O . GLN A 1 234 ? 3.307 13.490 2.689 1.00 94.00 234 GLN A O 1
ATOM 1864 N N . GLU A 1 235 ? 2.517 13.595 4.773 1.00 94.31 235 GLU A N 1
ATOM 1865 C CA . GLU A 1 235 ? 3.487 12.618 5.282 1.00 94.31 235 GLU A CA 1
ATOM 1866 C C . GLU A 1 235 ? 3.118 11.182 4.897 1.00 94.31 235 GLU A C 1
ATOM 1868 O O . GLU A 1 235 ? 3.986 10.321 4.797 1.00 94.31 235 GLU A O 1
ATOM 1873 N N . ARG A 1 236 ? 1.822 10.891 4.738 1.00 95.88 236 ARG A N 1
ATOM 1874 C CA . ARG A 1 236 ? 1.285 9.547 4.502 1.00 95.88 236 ARG A CA 1
ATOM 1875 C C . ARG A 1 236 ? 0.202 9.603 3.438 1.00 95.88 236 ARG A C 1
ATOM 1877 O O . ARG A 1 236 ? -0.527 10.583 3.357 1.00 95.88 236 ARG A O 1
ATOM 1884 N N . CYS A 1 237 ? 0.046 8.516 2.684 1.00 95.69 237 CYS A N 1
ATOM 1885 C CA . CYS A 1 237 ? -1.085 8.387 1.770 1.00 95.69 237 CYS A CA 1
ATOM 1886 C C . CYS A 1 237 ? -2.421 8.395 2.533 1.00 95.69 237 CYS A C 1
ATOM 1888 O O . CYS A 1 237 ? -2.491 7.958 3.690 1.00 95.69 237 CYS A O 1
ATOM 1890 N N . SER A 1 238 ? -3.484 8.824 1.853 1.00 95.69 238 SER A N 1
ATOM 1891 C CA . SER A 1 238 ? -4.852 8.912 2.382 1.00 95.69 238 SER A CA 1
ATOM 1892 C C . SER A 1 238 ? -5.305 7.632 3.093 1.00 95.69 238 SER A C 1
ATOM 1894 O O . SER A 1 238 ? -5.796 7.691 4.218 1.00 95.69 238 SER A O 1
ATOM 1896 N N . ASN A 1 239 ? -5.050 6.461 2.506 1.00 96.44 239 ASN A N 1
ATOM 1897 C CA . ASN A 1 239 ? -5.455 5.179 3.087 1.00 96.44 239 ASN A CA 1
ATOM 1898 C C . ASN A 1 239 ? -4.732 4.868 4.409 1.00 96.44 239 ASN A C 1
ATOM 1900 O O . ASN A 1 239 ? -5.362 4.430 5.373 1.00 96.44 239 ASN A O 1
ATOM 1904 N N . CYS A 1 240 ? -3.423 5.127 4.497 1.00 97.19 240 CYS A N 1
ATOM 1905 C CA . CYS A 1 240 ? -2.683 4.967 5.754 1.00 97.19 240 CYS A CA 1
ATOM 1906 C C . CYS A 1 240 ? -3.119 5.999 6.799 1.00 97.19 240 CYS A C 1
ATOM 1908 O O . CYS A 1 240 ? -3.201 5.656 7.977 1.00 97.19 240 CYS A O 1
ATOM 1910 N N . GLN A 1 241 ? -3.423 7.227 6.370 1.00 97.00 241 GLN A N 1
ATOM 1911 C CA . GLN A 1 241 ? -3.892 8.304 7.238 1.00 97.00 241 GLN A CA 1
ATOM 1912 C C . GLN A 1 241 ? -5.259 7.981 7.859 1.00 97.00 241 GLN A C 1
ATOM 1914 O O . GLN A 1 241 ? -5.430 8.128 9.066 1.00 97.00 241 GLN A O 1
ATOM 1919 N N . VAL A 1 242 ? -6.207 7.472 7.065 1.00 97.25 242 VAL A N 1
ATOM 1920 C CA . VAL A 1 242 ? -7.545 7.060 7.528 1.00 97.25 242 VAL A CA 1
ATOM 1921 C C . VAL A 1 242 ? -7.477 5.851 8.462 1.00 97.25 242 VAL A C 1
ATOM 1923 O O . VAL A 1 242 ? -8.252 5.754 9.411 1.00 97.25 242 VAL A O 1
ATOM 1926 N N . PHE A 1 243 ? -6.542 4.926 8.237 1.00 97.44 243 PHE A N 1
ATOM 1927 C CA . PHE A 1 243 ? -6.396 3.743 9.088 1.00 97.44 243 PHE A CA 1
ATOM 1928 C C . PHE A 1 243 ? -5.719 4.041 10.437 1.00 97.44 243 PHE A C 1
ATOM 1930 O O . PHE A 1 243 ? -5.952 3.345 11.427 1.00 97.44 243 PHE A O 1
ATOM 1937 N N . ARG A 1 244 ? -4.904 5.095 10.509 1.00 96.88 244 ARG A N 1
ATOM 1938 C CA . ARG A 1 244 ? -4.091 5.452 11.679 1.00 96.88 244 ARG A CA 1
ATOM 1939 C C . ARG A 1 244 ? -4.885 5.636 12.993 1.00 96.88 244 ARG A C 1
ATOM 1941 O O . ARG A 1 244 ? -4.440 5.094 14.006 1.00 96.88 244 ARG A O 1
ATOM 1948 N N . PRO A 1 245 ? -6.064 6.295 13.037 1.00 97.38 245 PRO A N 1
ATOM 1949 C CA . PRO A 1 245 ? -6.909 6.343 14.238 1.00 97.38 245 PRO A CA 1
ATOM 1950 C C . PRO A 1 245 ? -7.285 4.965 14.803 1.00 97.38 245 PRO A C 1
ATOM 1952 O O . PRO A 1 245 ? -7.323 4.789 16.023 1.00 97.38 245 PRO A O 1
ATOM 1955 N N . ASN A 1 246 ? -7.495 3.959 13.945 1.00 95.81 246 ASN A N 1
ATOM 1956 C CA . ASN A 1 246 ? -7.789 2.597 14.398 1.00 95.81 246 ASN A CA 1
ATOM 1957 C C . ASN A 1 246 ? -6.592 1.979 15.127 1.00 95.81 246 ASN A C 1
ATOM 1959 O O . ASN A 1 246 ? -6.776 1.299 16.138 1.00 95.81 246 ASN A O 1
ATOM 1963 N N . LEU A 1 247 ? -5.370 2.250 14.659 1.00 96.06 247 LEU A N 1
ATOM 1964 C CA . LEU A 1 247 ? -4.146 1.820 15.333 1.00 96.06 247 LEU A CA 1
ATOM 1965 C C . LEU A 1 247 ? -3.981 2.519 16.687 1.00 96.06 247 LEU A C 1
ATOM 1967 O O . LEU A 1 247 ? -3.700 1.848 17.678 1.00 96.06 247 LEU A O 1
ATOM 1971 N N . PHE A 1 248 ? -4.255 3.824 16.787 1.00 96.44 248 PHE A N 1
ATOM 1972 C CA . PHE A 1 248 ? -4.267 4.523 18.080 1.00 96.44 248 PHE A CA 1
ATOM 1973 C C . PHE A 1 248 ? -5.264 3.915 19.069 1.00 96.44 248 PHE A C 1
ATOM 1975 O O . PHE A 1 248 ? -4.911 3.656 20.222 1.00 96.44 248 PHE A O 1
ATOM 1982 N N . MET A 1 249 ? -6.488 3.631 18.617 1.00 93.94 249 MET A N 1
ATOM 1983 C CA . MET A 1 249 ? -7.500 2.975 19.442 1.00 93.94 249 MET A CA 1
ATOM 1984 C C . MET A 1 249 ? -7.028 1.592 19.914 1.00 93.94 249 MET A C 1
ATOM 1986 O O . MET A 1 249 ? -7.202 1.250 21.083 1.00 93.94 249 MET A O 1
ATOM 1990 N N . GLN A 1 250 ? -6.403 0.801 19.037 1.00 91.81 250 GLN A N 1
ATOM 1991 C CA . GLN A 1 250 ? -5.851 -0.504 19.408 1.00 91.81 250 GLN A CA 1
ATOM 1992 C C . GLN A 1 250 ? -4.706 -0.376 20.416 1.00 91.81 250 GLN A C 1
ATOM 1994 O O . GLN A 1 250 ? -4.736 -1.056 21.438 1.00 91.81 250 GLN A O 1
ATOM 1999 N N . ARG A 1 251 ? -3.760 0.544 20.198 1.00 93.88 251 ARG A N 1
ATOM 2000 C CA . ARG A 1 251 ? -2.660 0.827 21.134 1.00 93.88 251 ARG A CA 1
ATOM 2001 C C . ARG A 1 251 ? -3.176 1.222 22.516 1.00 93.88 251 ARG A C 1
ATOM 2003 O O . ARG A 1 251 ? -2.661 0.756 23.527 1.00 93.88 251 ARG A O 1
ATOM 2010 N N . SER A 1 252 ? -4.210 2.065 22.564 1.00 91.94 252 SER A N 1
ATOM 2011 C CA . SER A 1 252 ? -4.855 2.480 23.814 1.00 91.94 252 SER A CA 1
ATOM 2012 C C . SER A 1 252 ? -5.515 1.297 24.530 1.00 91.94 252 SER A C 1
ATOM 2014 O O . SER A 1 252 ? -5.275 1.103 25.720 1.00 91.94 252 SER A O 1
ATOM 2016 N N . ARG A 1 253 ? -6.258 0.447 23.805 1.00 88.00 253 ARG A N 1
ATOM 2017 C CA . ARG A 1 253 ? -6.834 -0.789 24.365 1.00 88.00 253 ARG A CA 1
ATOM 2018 C C . ARG A 1 253 ? -5.760 -1.737 24.886 1.00 88.00 253 ARG A C 1
ATOM 2020 O O . ARG A 1 253 ? -5.954 -2.337 25.928 1.00 88.00 253 ARG A O 1
ATOM 2027 N N . MET A 1 254 ? -4.626 -1.856 24.202 1.00 86.69 254 MET A N 1
ATOM 2028 C CA . MET A 1 254 ? -3.518 -2.700 24.655 1.00 86.69 254 MET A CA 1
ATOM 2029 C C . MET A 1 254 ? -2.883 -2.177 25.936 1.00 86.69 254 MET A C 1
ATOM 2031 O O . MET A 1 254 ? -2.624 -2.970 26.832 1.00 86.69 254 MET A O 1
ATOM 2035 N N . LYS A 1 255 ? -2.685 -0.858 26.060 1.00 85.56 255 LYS A N 1
ATOM 2036 C CA . LYS A 1 255 ? -2.210 -0.254 27.312 1.00 85.56 255 LYS A CA 1
ATOM 2037 C C . LYS A 1 255 ? -3.171 -0.559 28.461 1.00 85.56 255 LYS A C 1
ATOM 2039 O O . LYS A 1 255 ? -2.721 -1.057 29.487 1.00 85.56 255 LYS A O 1
ATOM 2044 N N . ASN A 1 256 ? -4.474 -0.381 28.243 1.00 79.38 256 ASN A N 1
ATOM 2045 C CA . ASN A 1 256 ? -5.499 -0.689 29.244 1.00 79.38 256 ASN A CA 1
ATOM 2046 C C . ASN A 1 256 ? -5.572 -2.190 29.568 1.00 79.38 256 ASN A C 1
ATOM 2048 O O . ASN A 1 256 ? -5.704 -2.559 30.724 1.00 79.38 256 ASN A O 1
ATOM 2052 N N . ASN A 1 257 ? -5.419 -3.064 28.573 1.00 70.25 257 ASN A N 1
ATOM 2053 C CA . ASN A 1 257 ? -5.420 -4.510 28.785 1.00 70.25 257 ASN A CA 1
ATOM 2054 C C . ASN A 1 257 ? -4.135 -5.001 29.463 1.00 70.25 257 ASN A C 1
ATOM 2056 O O . ASN A 1 257 ? -4.166 -5.992 30.179 1.00 70.25 257 ASN A O 1
ATOM 2060 N N . SER A 1 258 ? -3.001 -4.327 29.251 1.00 62.06 258 SER A N 1
ATOM 2061 C CA . SER A 1 258 ? -1.743 -4.648 29.932 1.00 62.06 258 SER A CA 1
ATOM 2062 C C . SER A 1 258 ? -1.777 -4.252 31.411 1.00 62.06 258 SER A C 1
ATOM 2064 O O . SER A 1 258 ? -1.277 -5.000 32.251 1.00 62.06 258 SER A O 1
ATOM 2066 N N . SER A 1 259 ? -2.455 -3.151 31.757 1.00 55.59 259 SER A N 1
ATOM 2067 C CA . SER A 1 259 ? -2.795 -2.823 33.148 1.00 55.59 259 SER A CA 1
ATOM 2068 C C . SER A 1 259 ? -3.944 -3.682 33.693 1.00 55.59 259 SER A C 1
ATOM 2070 O O . SER A 1 259 ? -4.010 -3.919 34.896 1.00 55.59 259 SER A O 1
ATOM 2072 N N . GLU A 1 260 ? -4.793 -4.233 32.820 1.00 47.88 260 GLU A N 1
ATOM 2073 C CA . GLU A 1 260 ? -5.737 -5.316 33.117 1.00 47.88 260 GLU A CA 1
ATOM 2074 C C . GLU A 1 260 ? -5.158 -6.720 32.896 1.00 47.88 260 GLU A C 1
ATOM 2076 O O . GLU A 1 260 ? -5.911 -7.699 32.831 1.00 47.88 260 GLU A O 1
ATOM 2081 N N . THR A 1 261 ? -3.835 -6.879 33.023 1.00 47.31 261 THR A N 1
ATOM 2082 C CA . THR A 1 261 ? -3.350 -8.011 33.819 1.00 47.31 261 THR A CA 1
ATOM 2083 C C . THR A 1 261 ? -3.862 -7.770 35.240 1.00 47.31 261 THR A C 1
ATOM 2085 O O . THR A 1 261 ? -3.127 -7.427 36.162 1.00 47.31 261 THR A O 1
ATOM 2088 N N . LYS A 1 262 ? -5.182 -7.918 35.405 1.00 50.47 262 LYS A N 1
ATOM 2089 C CA . LYS A 1 262 ? -5.875 -8.230 36.632 1.00 50.47 262 LYS A CA 1
ATOM 2090 C C . LYS A 1 262 ? -5.314 -9.589 37.017 1.00 50.47 262 LYS A C 1
ATOM 2092 O O . LYS A 1 262 ? -5.970 -10.618 36.933 1.00 50.47 262 LYS A O 1
ATOM 2097 N N . LEU A 1 263 ? -4.086 -9.562 37.523 1.00 46.59 263 LEU A N 1
ATOM 2098 C CA . LEU A 1 263 ? -3.856 -10.124 38.822 1.00 46.59 263 LEU A CA 1
ATOM 2099 C C . LEU A 1 263 ? -5.104 -9.745 39.619 1.00 46.59 263 LEU A C 1
ATOM 2101 O O . LEU A 1 263 ? -5.320 -8.592 40.000 1.00 46.59 263 LEU A O 1
ATOM 2105 N N . THR A 1 264 ? -5.949 -10.732 39.855 1.00 48.66 264 THR A N 1
ATOM 2106 C CA . THR A 1 264 ? -6.596 -10.909 41.144 1.00 48.66 264 THR A CA 1
ATOM 2107 C C . THR A 1 264 ? -5.511 -10.901 42.232 1.00 48.66 264 THR A C 1
ATOM 2109 O O . THR A 1 264 ? -5.351 -11.858 42.978 1.00 48.66 264 THR A O 1
ATOM 2112 N N . HIS A 1 265 ? -4.712 -9.832 42.321 1.00 49.81 265 HIS A N 1
ATOM 2113 C CA . HIS A 1 265 ? -4.041 -9.462 43.536 1.00 49.81 265 HIS A CA 1
ATOM 2114 C C . HIS A 1 265 ? -5.195 -9.232 44.486 1.00 49.81 265 HIS A C 1
ATOM 2116 O O . HIS A 1 265 ? -6.024 -8.338 44.275 1.00 49.81 265 HIS A O 1
ATOM 2122 N N . ARG A 1 266 ? -5.301 -10.115 45.481 1.00 56.41 266 ARG A N 1
ATOM 2123 C CA . ARG A 1 266 ? -6.139 -9.850 46.641 1.00 56.41 266 ARG A CA 1
ATOM 2124 C C . ARG A 1 266 ? -5.890 -8.406 47.055 1.00 56.41 266 ARG A C 1
ATOM 2126 O O . ARG A 1 266 ? -4.738 -7.972 47.112 1.00 56.41 266 ARG A O 1
ATOM 2133 N N . LEU A 1 267 ? -6.975 -7.677 47.298 1.00 63.84 267 LEU A N 1
ATOM 2134 C CA . LEU A 1 267 ? -6.938 -6.280 47.736 1.00 63.84 267 LEU A CA 1
ATOM 2135 C C . LEU A 1 267 ? -6.001 -6.104 48.944 1.00 63.84 267 LEU A C 1
ATOM 2137 O O . LEU A 1 267 ? -5.354 -5.071 49.067 1.00 63.84 267 LEU A O 1
ATOM 2141 N N . ASP A 1 268 ? -5.861 -7.164 49.740 1.00 70.38 268 ASP A N 1
ATOM 2142 C CA . ASP A 1 268 ? -4.964 -7.329 50.884 1.00 70.38 268 ASP A CA 1
ATOM 2143 C C . ASP A 1 268 ? -3.480 -7.038 50.588 1.00 70.38 268 ASP A C 1
ATOM 2145 O O . ASP A 1 268 ? -2.740 -6.685 51.501 1.00 70.38 268 ASP A O 1
ATOM 2149 N N . TYR A 1 269 ? -3.027 -7.172 49.336 1.00 70.44 269 TYR A N 1
ATOM 2150 C CA . TYR A 1 269 ? -1.632 -6.921 48.940 1.00 70.44 269 TYR A CA 1
ATOM 2151 C C . TYR A 1 269 ? -1.408 -5.542 48.306 1.00 70.44 269 TYR A C 1
ATOM 2153 O O . TYR A 1 269 ? -0.285 -5.225 47.916 1.00 70.44 269 TYR A O 1
ATOM 2161 N N . MET A 1 270 ? -2.454 -4.723 48.162 1.00 74.38 270 MET A N 1
ATOM 2162 C CA . MET A 1 270 ? -2.321 -3.371 47.618 1.00 74.38 270 MET A CA 1
ATOM 2163 C C . MET A 1 270 ? -1.929 -2.395 48.728 1.00 74.38 270 MET A C 1
ATOM 2165 O O . MET A 1 270 ? -2.506 -2.395 49.814 1.00 74.38 270 MET A O 1
ATOM 2169 N N . THR A 1 271 ? -0.976 -1.509 48.445 1.00 84.12 271 THR A N 1
ATOM 2170 C CA . THR A 1 271 ? -0.659 -0.419 49.376 1.00 84.12 271 THR A CA 1
ATOM 2171 C C . THR A 1 271 ? -1.819 0.576 49.453 1.00 84.12 271 THR A C 1
ATOM 2173 O O . THR A 1 271 ? -2.635 0.702 48.535 1.00 84.12 271 THR A O 1
ATOM 2176 N N . THR A 1 272 ? -1.877 1.360 50.529 1.00 85.81 272 THR A N 1
ATOM 2177 C CA . THR A 1 272 ? -2.928 2.368 50.741 1.00 85.81 272 THR A CA 1
ATOM 2178 C C . THR A 1 272 ? -2.998 3.399 49.608 1.00 85.81 272 THR A C 1
ATOM 2180 O O . THR A 1 272 ? -4.083 3.877 49.278 1.00 85.81 272 THR A O 1
ATOM 2183 N N . GLY A 1 273 ? -1.858 3.733 48.988 1.00 84.06 273 GLY A N 1
ATOM 2184 C CA . GLY A 1 273 ? -1.798 4.622 47.822 1.00 84.06 273 GLY A CA 1
ATOM 2185 C C . GLY A 1 273 ? -2.466 4.012 46.587 1.00 84.06 273 GLY A C 1
ATOM 2186 O O . GLY A 1 273 ? -3.315 4.649 45.968 1.00 84.06 273 GLY A O 1
ATOM 2187 N N . GLN A 1 274 ? -2.169 2.744 46.297 1.00 73.88 274 GLN A N 1
ATOM 2188 C CA . GLN A 1 274 ? -2.748 2.013 45.164 1.00 73.88 274 GLN A CA 1
ATOM 2189 C C . GLN A 1 274 ? -4.257 1.781 45.333 1.00 73.88 274 GLN A C 1
ATOM 2191 O O . GLN A 1 274 ? -5.012 1.851 44.364 1.00 73.88 274 GLN A O 1
ATOM 2196 N N . LEU A 1 275 ? -4.724 1.541 46.564 1.00 80.31 275 LEU A N 1
ATOM 2197 C CA . LEU A 1 275 ? -6.157 1.442 46.857 1.00 80.31 275 LEU A CA 1
ATOM 2198 C C . LEU A 1 275 ? -6.883 2.767 46.591 1.00 80.31 275 LEU A C 1
ATOM 2200 O O . LEU A 1 275 ? -7.955 2.762 45.986 1.00 80.31 275 LEU A O 1
ATOM 2204 N N . LYS A 1 276 ? -6.297 3.905 46.989 1.00 84.81 276 LYS A N 1
ATOM 2205 C CA . LYS A 1 276 ? -6.866 5.234 46.705 1.00 84.81 276 LYS A CA 1
ATOM 2206 C C . LYS A 1 276 ? -6.960 5.501 45.206 1.00 84.81 276 LYS A C 1
ATOM 2208 O O . LYS A 1 276 ? -8.013 5.926 44.738 1.00 84.81 276 LYS A O 1
ATOM 2213 N N . GLU A 1 277 ? -5.896 5.219 44.461 1.00 78.75 277 GLU A N 1
ATOM 2214 C CA . GLU A 1 277 ? -5.871 5.384 43.006 1.00 78.75 277 GLU A CA 1
ATOM 2215 C C . GLU A 1 277 ? -6.930 4.508 42.323 1.00 78.75 277 GLU A C 1
ATOM 2217 O O . GLU A 1 277 ? -7.705 4.990 41.498 1.00 78.75 277 GLU A O 1
ATOM 2222 N N . ARG A 1 278 ? -7.067 3.247 42.748 1.00 81.19 278 ARG A N 1
ATOM 2223 C CA . ARG A 1 278 ? -8.107 2.346 42.237 1.00 81.19 278 ARG A CA 1
ATOM 2224 C C . ARG A 1 278 ? -9.518 2.862 42.515 1.00 81.19 278 ARG A C 1
ATOM 2226 O O . ARG A 1 278 ? -10.375 2.770 41.643 1.00 81.19 278 ARG A O 1
ATOM 2233 N N . VAL A 1 279 ? -9.776 3.413 43.702 1.00 88.44 279 VAL A N 1
ATOM 2234 C CA . VAL A 1 279 ? -11.080 4.016 44.031 1.00 88.44 279 VAL A CA 1
ATOM 2235 C C . VAL A 1 279 ? -11.369 5.233 43.150 1.00 88.44 279 VAL A C 1
ATOM 2237 O O . VAL A 1 279 ? -12.512 5.409 42.723 1.00 88.44 279 VAL A O 1
ATOM 2240 N N . LEU A 1 280 ? -10.362 6.061 42.862 1.00 87.19 280 LEU A N 1
ATOM 2241 C CA . LEU A 1 280 ? -10.506 7.202 41.955 1.00 87.19 280 LEU A CA 1
ATOM 2242 C C . LEU A 1 280 ? -10.821 6.738 40.529 1.00 87.19 280 LEU A C 1
ATOM 2244 O O . LEU A 1 280 ? -11.819 7.184 39.966 1.00 87.19 280 LEU A O 1
ATOM 2248 N N . ASN A 1 281 ? -10.069 5.767 40.008 1.00 76.00 281 ASN A N 1
ATOM 2249 C CA . ASN A 1 281 ? -10.306 5.201 38.680 1.00 76.00 281 ASN A CA 1
ATOM 2250 C C . ASN A 1 281 ? -11.710 4.590 38.571 1.00 76.00 281 ASN A C 1
ATOM 2252 O O . ASN A 1 281 ? -12.450 4.916 37.646 1.00 76.00 281 ASN A O 1
ATOM 2256 N N . SER A 1 282 ? -12.137 3.798 39.560 1.00 83.31 282 SER A N 1
ATOM 2257 C CA . SER A 1 282 ? -13.497 3.244 39.598 1.00 83.31 282 SER A CA 1
ATOM 2258 C C . SER A 1 282 ? -14.574 4.334 39.640 1.00 83.31 282 SER A C 1
ATOM 2260 O O . SER A 1 282 ? -15.625 4.196 39.016 1.00 83.31 282 SER A O 1
ATOM 2262 N N . ARG A 1 283 ? -14.347 5.442 40.360 1.00 89.69 283 ARG A N 1
ATOM 2263 C CA . ARG A 1 283 ? -15.282 6.582 40.380 1.00 89.69 283 ARG A CA 1
ATOM 2264 C C . ARG A 1 283 ? -15.382 7.259 39.018 1.00 89.69 283 ARG A C 1
ATOM 2266 O O . ARG A 1 283 ? -16.488 7.611 38.603 1.00 89.69 283 ARG A O 1
ATOM 2273 N N . ASP A 1 284 ? -14.260 7.437 38.333 1.00 85.88 284 ASP A N 1
ATOM 2274 C CA . ASP A 1 284 ? -14.233 8.039 37.003 1.00 85.88 284 ASP A CA 1
ATOM 2275 C C . ASP A 1 284 ? -14.854 7.119 35.946 1.00 85.88 284 ASP A C 1
ATOM 2277 O O . ASP A 1 284 ? -15.608 7.596 35.094 1.00 85.88 284 ASP A O 1
ATOM 2281 N N . GLU A 1 285 ? -14.657 5.804 36.053 1.00 80.81 285 GLU A N 1
ATOM 2282 C CA . GLU A 1 285 ? -15.353 4.808 35.234 1.00 80.81 285 GLU A CA 1
ATOM 2283 C C . GLU A 1 285 ? -16.867 4.858 35.444 1.00 80.81 285 GLU A C 1
ATOM 2285 O O . GLU A 1 285 ? -17.612 4.973 34.469 1.00 80.81 285 GLU A O 1
ATOM 2290 N N . ILE A 1 286 ? -17.337 4.859 36.698 1.00 90.75 286 ILE A N 1
ATOM 2291 C CA . ILE A 1 286 ? -18.766 4.996 37.021 1.00 90.75 286 ILE A CA 1
ATOM 2292 C C . ILE A 1 286 ? -19.325 6.294 36.428 1.00 90.75 286 ILE A C 1
ATOM 2294 O O . ILE A 1 286 ? -20.399 6.293 35.824 1.00 90.75 286 ILE A O 1
ATOM 2298 N N . ARG A 1 287 ? -18.596 7.409 36.554 1.00 92.44 287 ARG A N 1
ATOM 2299 C CA . ARG A 1 287 ? -19.009 8.706 36.001 1.00 92.44 287 ARG A CA 1
ATOM 2300 C C . ARG A 1 287 ? -19.080 8.671 34.471 1.00 92.44 287 ARG A C 1
ATOM 2302 O O . ARG A 1 287 ? -20.035 9.191 33.897 1.00 92.44 287 ARG A O 1
ATOM 2309 N N . SER A 1 288 ? -18.095 8.062 33.817 1.00 86.06 288 SER A N 1
ATOM 2310 C CA . SER A 1 288 ? -18.041 7.897 32.360 1.00 86.06 288 SER A CA 1
ATOM 2311 C C . SER A 1 288 ? -19.188 7.024 31.848 1.00 86.06 288 SER A C 1
ATOM 2313 O O . SER A 1 288 ? -19.890 7.407 30.911 1.00 86.06 288 SER A O 1
ATOM 2315 N N . LEU A 1 289 ? -19.443 5.890 32.506 1.00 86.56 289 LEU A N 1
ATOM 2316 C CA . LEU A 1 289 ? -20.551 4.994 32.181 1.00 86.56 289 LEU A CA 1
ATOM 2317 C C . LEU A 1 289 ? -21.905 5.672 32.375 1.00 86.56 289 LEU A C 1
ATOM 2319 O O . LEU A 1 289 ? -22.764 5.550 31.506 1.00 86.56 289 LEU A O 1
ATOM 2323 N N . LYS A 1 290 ? -22.079 6.447 33.452 1.00 91.81 290 LYS A N 1
ATOM 2324 C CA . LYS A 1 290 ? -23.306 7.215 33.683 1.00 91.81 290 LYS A CA 1
ATOM 2325 C C . LYS A 1 290 ? -23.569 8.211 32.550 1.00 91.81 290 LYS A C 1
ATOM 2327 O O . LYS A 1 290 ? -24.659 8.205 31.996 1.00 91.81 290 LYS A O 1
ATOM 2332 N N . ARG A 1 291 ? -22.553 8.972 32.120 1.00 90.44 291 ARG A N 1
ATOM 2333 C CA . ARG A 1 291 ? -22.675 9.900 30.976 1.00 90.44 291 ARG A CA 1
ATOM 2334 C C . ARG A 1 291 ? -23.052 9.186 29.677 1.00 90.44 291 ARG A C 1
ATOM 2336 O O . ARG A 1 291 ? -23.895 9.678 28.938 1.00 90.44 291 ARG A O 1
ATOM 2343 N N . LYS A 1 292 ? -22.448 8.024 29.399 1.00 89.50 292 LYS A N 1
ATOM 2344 C CA . LYS A 1 292 ? -22.806 7.209 28.224 1.00 89.50 292 LYS A CA 1
ATOM 2345 C C . LYS A 1 292 ? -24.245 6.708 28.301 1.00 89.50 292 LYS A C 1
ATOM 2347 O O . LYS A 1 292 ? -24.946 6.730 27.299 1.00 89.50 292 LYS A O 1
ATOM 2352 N N . MET A 1 293 ? -24.682 6.273 29.481 1.00 90.75 293 MET A N 1
ATOM 2353 C CA . MET A 1 293 ? -26.051 5.820 29.711 1.00 90.75 293 MET A CA 1
ATOM 2354 C C . MET A 1 293 ? -27.059 6.961 29.529 1.00 90.75 293 MET A C 1
ATOM 2356 O O . MET A 1 293 ? -28.100 6.748 28.918 1.00 90.75 293 MET A O 1
ATOM 2360 N N . ASP A 1 294 ? -26.741 8.163 30.011 1.00 91.69 294 ASP A N 1
ATOM 2361 C CA . ASP A 1 294 ? -27.586 9.348 29.841 1.00 91.69 294 ASP A CA 1
ATOM 2362 C C . ASP A 1 294 ? -27.671 9.762 28.360 1.00 91.69 294 ASP A C 1
ATOM 2364 O O . ASP A 1 294 ? -28.767 9.971 27.849 1.00 91.69 294 ASP A O 1
ATOM 2368 N N . SER A 1 295 ? -26.548 9.753 27.635 1.00 92.44 295 SER A N 1
ATOM 2369 C CA . SER A 1 295 ? -26.526 10.023 26.189 1.00 92.44 295 SER A CA 1
ATOM 2370 C C . SER A 1 295 ? -27.319 8.989 25.380 1.00 92.44 295 SER A C 1
ATOM 2372 O O . SER A 1 295 ? -28.064 9.354 24.476 1.00 92.44 295 SER A O 1
ATOM 2374 N N . LEU A 1 296 ? -27.219 7.700 25.722 1.00 90.81 296 LEU A N 1
ATOM 2375 C CA . LEU A 1 296 ? -28.016 6.653 25.075 1.00 90.81 296 LEU A CA 1
ATOM 2376 C C . LEU A 1 296 ? -29.513 6.812 25.354 1.00 90.81 296 LEU A C 1
ATOM 2378 O O . LEU A 1 296 ? -30.319 6.570 24.462 1.00 90.81 296 LEU A O 1
ATOM 2382 N N . LYS A 1 297 ? -29.898 7.228 26.567 1.00 89.62 297 LYS A N 1
ATOM 2383 C CA . LYS A 1 297 ? -31.301 7.535 26.886 1.00 89.62 297 LYS A CA 1
ATOM 2384 C C . LYS A 1 297 ? -31.828 8.695 26.051 1.00 89.62 297 LYS A C 1
ATOM 2386 O O . LYS A 1 297 ? -32.954 8.619 25.575 1.00 89.62 297 LYS A O 1
ATOM 2391 N N . GLU A 1 298 ? -31.025 9.739 25.880 1.00 91.06 298 GLU A N 1
ATOM 2392 C CA . GLU A 1 298 ? -31.380 10.901 25.065 1.00 91.06 298 GLU A CA 1
ATOM 2393 C C . GLU A 1 298 ? -31.562 10.508 23.595 1.00 91.06 298 GLU A C 1
ATOM 2395 O O . GLU A 1 298 ? -32.613 10.777 23.020 1.00 91.06 298 GLU A O 1
ATOM 2400 N N . GLN A 1 299 ? -30.612 9.757 23.027 1.00 91.69 299 GLN A N 1
ATOM 2401 C CA . GLN A 1 299 ? -30.733 9.220 21.668 1.00 91.69 299 GLN A CA 1
ATOM 2402 C C . GLN A 1 299 ? -31.973 8.340 21.508 1.00 91.69 299 GLN A C 1
ATOM 2404 O O . GLN A 1 299 ? -32.673 8.434 20.506 1.00 91.69 299 GLN A O 1
ATOM 2409 N N . LEU A 1 300 ? -32.261 7.481 22.489 1.00 86.94 300 LEU A N 1
ATOM 2410 C CA . LEU A 1 300 ? -33.429 6.608 22.443 1.00 86.94 300 LEU A CA 1
ATOM 2411 C C . LEU A 1 300 ? -34.737 7.409 22.501 1.00 86.94 300 LEU A C 1
ATOM 2413 O O . LEU A 1 300 ? -35.664 7.088 21.767 1.00 86.94 300 LEU A O 1
ATOM 2417 N N . SER A 1 301 ? -34.794 8.470 23.313 1.00 85.38 301 SER A N 1
ATOM 2418 C CA . SER A 1 301 ? -35.924 9.407 23.322 1.00 85.38 301 SER A CA 1
ATOM 2419 C C . SER A 1 301 ? -36.090 10.077 21.962 1.00 85.38 301 SER A C 1
ATOM 2421 O O . SER A 1 301 ? -37.185 10.071 21.415 1.00 85.38 301 SER A O 1
ATOM 2423 N N . GLU A 1 302 ? -35.002 10.575 21.373 1.00 90.75 302 GLU A N 1
ATOM 2424 C CA . GLU A 1 302 ? -35.026 11.226 20.063 1.00 90.75 302 GLU A CA 1
ATOM 2425 C C . GLU A 1 302 ? -35.487 10.268 18.950 1.00 90.75 302 GLU A C 1
ATOM 2427 O O . GLU A 1 302 ? -36.285 10.643 18.090 1.00 90.75 302 GLU A O 1
ATOM 2432 N N . TYR A 1 303 ? -35.029 9.012 18.975 1.00 87.62 303 TYR A N 1
ATOM 2433 C CA . TYR A 1 303 ? -35.498 7.974 18.055 1.00 87.62 303 TYR A CA 1
ATOM 2434 C C . TYR A 1 303 ? -36.985 7.674 18.246 1.00 87.62 303 TYR A C 1
ATOM 2436 O O . TYR A 1 303 ? -37.705 7.561 17.254 1.00 87.62 303 TYR A O 1
ATOM 2444 N N . CYS A 1 304 ? -37.455 7.572 19.491 1.00 81.56 304 CYS A N 1
ATOM 2445 C CA . CYS A 1 304 ? -38.873 7.392 19.792 1.00 81.56 304 CYS A CA 1
ATOM 2446 C C . CYS A 1 304 ? -39.715 8.590 19.335 1.00 81.56 304 CYS A C 1
ATOM 2448 O O . CYS A 1 304 ? -40.795 8.381 18.799 1.00 81.56 304 CYS A O 1
ATOM 2450 N N . ASP A 1 305 ? -39.230 9.823 19.476 1.00 82.88 305 ASP A N 1
ATOM 2451 C CA . ASP A 1 305 ? -39.957 11.022 19.044 1.00 82.88 305 ASP A CA 1
ATOM 2452 C C . ASP A 1 305 ? -40.018 11.145 17.513 1.00 82.88 305 ASP A C 1
ATOM 2454 O O . ASP A 1 305 ? -41.022 11.597 16.964 1.00 82.88 305 ASP A O 1
ATOM 2458 N N . LYS A 1 306 ? -38.954 10.730 16.811 1.00 87.19 306 LYS A N 1
ATOM 2459 C CA . LYS A 1 306 ? -38.870 10.788 15.342 1.00 87.19 306 LYS A CA 1
ATOM 2460 C C . LYS A 1 306 ? -39.604 9.649 14.640 1.00 87.19 306 LYS A C 1
ATOM 2462 O O . LYS A 1 306 ? -40.209 9.875 13.597 1.00 87.19 306 LYS A O 1
ATOM 2467 N N . LEU A 1 307 ? -39.473 8.425 15.152 1.00 85.75 307 LEU A N 1
ATOM 2468 C CA . LEU A 1 307 ? -39.991 7.210 14.510 1.00 85.75 307 LEU A CA 1
ATOM 2469 C C . LEU A 1 307 ? -41.263 6.681 15.172 1.00 85.75 307 LEU A C 1
ATOM 2471 O O . LEU A 1 307 ? -41.951 5.843 14.591 1.00 85.75 307 LEU A O 1
ATOM 2475 N N . GLY A 1 308 ? -41.563 7.122 16.391 1.00 79.00 308 GLY A N 1
ATOM 2476 C CA . GLY A 1 308 ? -42.748 6.694 17.112 1.00 79.00 308 GLY A CA 1
ATOM 2477 C C . GLY A 1 308 ? -44.013 7.214 16.446 1.00 79.00 308 GLY A C 1
ATOM 2478 O O . GLY A 1 308 ? -44.149 8.398 16.144 1.00 79.00 308 GLY A O 1
ATOM 2479 N N . VAL A 1 309 ? -44.971 6.315 16.253 1.00 80.81 309 VAL A N 1
ATOM 2480 C CA . VAL A 1 309 ? -46.328 6.678 15.853 1.00 80.81 309 VAL A CA 1
ATOM 2481 C C . VAL A 1 309 ? -47.115 6.974 17.123 1.00 80.81 309 VAL A C 1
ATOM 2483 O O . VAL A 1 309 ? -47.230 6.117 18.000 1.00 80.81 309 VAL A O 1
ATOM 2486 N N . LYS A 1 310 ? -47.655 8.191 17.234 1.00 77.50 310 LYS A N 1
ATOM 2487 C CA . LYS A 1 310 ? -48.613 8.516 18.294 1.00 77.50 310 LYS A CA 1
ATOM 2488 C C . LYS A 1 310 ? -49.913 7.778 17.994 1.00 77.50 310 LYS A C 1
ATOM 2490 O O . LYS A 1 310 ? -50.483 7.961 16.924 1.00 77.50 310 LYS A O 1
ATOM 2495 N N . LEU A 1 311 ? -50.337 6.923 18.916 1.00 74.38 311 LEU A N 1
ATOM 2496 C CA . LEU A 1 311 ? -51.622 6.239 18.829 1.00 74.38 311 LEU A CA 1
ATOM 2497 C C . LEU A 1 311 ? -52.732 7.191 19.282 1.00 74.38 311 LEU A C 1
ATOM 2499 O O . LEU A 1 311 ? -52.538 7.953 20.232 1.00 74.38 311 LEU A O 1
ATOM 2503 N N . ASP A 1 312 ? -53.885 7.122 18.620 1.00 83.25 312 ASP A N 1
ATOM 2504 C CA . ASP A 1 312 ? -55.091 7.817 19.072 1.00 83.25 312 ASP A CA 1
ATOM 2505 C C . ASP A 1 312 ? -55.534 7.304 20.447 1.00 83.25 312 ASP A C 1
ATOM 2507 O O . ASP A 1 312 ? -55.260 6.160 20.820 1.00 83.25 312 ASP A O 1
ATOM 2511 N N . ILE A 1 313 ? -56.229 8.157 21.205 1.00 79.81 313 ILE A N 1
ATOM 2512 C CA . ILE A 1 313 ? -56.606 7.902 22.606 1.00 79.81 313 ILE A CA 1
ATOM 2513 C C . ILE A 1 313 ? -57.400 6.593 22.738 1.00 79.81 313 ILE A C 1
ATOM 2515 O O . ILE A 1 313 ? -57.062 5.757 23.572 1.00 79.81 313 ILE A O 1
ATOM 2519 N N . GLU A 1 314 ? -58.368 6.355 21.850 1.00 79.56 314 GLU A N 1
ATOM 2520 C CA . GLU A 1 314 ? -59.184 5.130 21.847 1.00 79.56 314 GLU A CA 1
ATOM 2521 C C . GLU A 1 314 ? -58.342 3.865 21.602 1.00 79.56 314 GLU A C 1
ATOM 2523 O O . GLU A 1 314 ? -58.529 2.830 22.247 1.00 79.56 314 GLU A O 1
ATOM 2528 N N . ILE A 1 315 ? -57.358 3.954 20.701 1.00 78.94 315 ILE A N 1
ATOM 2529 C CA . ILE A 1 315 ? -56.445 2.848 20.393 1.00 78.94 315 ILE A CA 1
ATOM 2530 C C . ILE A 1 315 ? -55.502 2.611 21.579 1.00 78.94 315 ILE A C 1
ATOM 2532 O O . ILE A 1 315 ? -55.251 1.465 21.950 1.00 78.94 315 ILE A O 1
ATOM 2536 N N . SER A 1 316 ? -55.018 3.680 22.213 1.00 80.19 316 SER A N 1
ATOM 2537 C CA . SER A 1 316 ? -54.171 3.616 23.406 1.00 80.19 316 SER A CA 1
ATOM 2538 C C . SER A 1 316 ? -54.887 2.933 24.578 1.00 80.19 316 SER A C 1
ATOM 2540 O O . SER A 1 316 ? -54.322 2.038 25.209 1.00 80.19 316 SER A O 1
ATOM 2542 N N . GLU A 1 317 ? -56.146 3.279 24.848 1.00 82.69 317 GLU A N 1
ATOM 2543 C CA . GLU A 1 317 ? -56.951 2.657 25.909 1.00 82.69 317 GLU A CA 1
ATOM 2544 C C . GLU A 1 317 ? -57.259 1.179 25.635 1.00 82.69 317 GLU A C 1
ATOM 2546 O O . GLU A 1 317 ? -57.179 0.344 26.547 1.00 82.69 317 GLU A O 1
ATOM 2551 N N . SER A 1 318 ? -57.538 0.836 24.372 1.00 84.94 318 SER A N 1
ATOM 2552 C CA . SER A 1 318 ? -57.707 -0.552 23.933 1.00 84.94 318 SER A CA 1
ATOM 2553 C C . SER A 1 318 ? -56.427 -1.365 24.160 1.00 84.94 318 SER A C 1
ATOM 2555 O O . SER A 1 318 ? -56.468 -2.436 24.770 1.00 84.94 318 SER A O 1
ATOM 2557 N N . PHE A 1 319 ? -55.266 -0.823 23.779 1.00 82.94 319 PHE A N 1
ATOM 2558 C CA . PHE A 1 319 ? -53.971 -1.464 24.014 1.00 82.94 319 PHE A CA 1
ATOM 2559 C C . PHE A 1 319 ? -53.666 -1.643 25.504 1.00 82.94 319 PHE A C 1
ATOM 2561 O O . PHE A 1 319 ? -53.243 -2.723 25.912 1.00 82.94 319 PHE A O 1
ATOM 2568 N N . VAL A 1 320 ? -53.909 -0.622 26.333 1.00 86.44 320 VAL A N 1
ATOM 2569 C CA . VAL A 1 320 ? -53.708 -0.707 27.791 1.00 86.44 320 VAL A CA 1
ATOM 2570 C C . VAL A 1 320 ? -54.568 -1.819 28.394 1.00 86.44 320 VAL A C 1
ATOM 2572 O O . VAL A 1 320 ? -54.085 -2.570 29.243 1.00 86.44 320 VAL A O 1
ATOM 2575 N N . SER A 1 321 ? -55.820 -1.943 27.952 1.00 87.19 321 SER A N 1
ATOM 2576 C CA . SER A 1 321 ? -56.743 -2.986 28.416 1.00 87.19 321 SER A CA 1
ATOM 2577 C C . SER A 1 321 ? -56.237 -4.379 28.041 1.00 87.19 321 SER A C 1
ATOM 2579 O O . SER A 1 321 ? -56.075 -5.223 28.922 1.00 87.19 321 SER A O 1
ATOM 2581 N N . ILE A 1 322 ? -55.828 -4.577 26.783 1.00 87.62 322 ILE A N 1
ATOM 2582 C CA . ILE A 1 322 ? -55.242 -5.840 26.308 1.00 87.62 322 ILE A CA 1
ATOM 2583 C C . ILE A 1 322 ? -53.972 -6.197 27.098 1.00 87.62 322 ILE A C 1
ATOM 2585 O O . ILE A 1 322 ? -53.782 -7.354 27.480 1.00 87.62 322 ILE A O 1
ATOM 2589 N N . MET A 1 323 ? -53.094 -5.226 27.374 1.00 87.75 323 MET A N 1
ATOM 2590 C CA . MET A 1 323 ? -51.867 -5.471 28.142 1.00 87.75 323 MET A CA 1
ATOM 2591 C C . MET A 1 323 ? -52.154 -5.846 29.601 1.00 87.75 323 MET A C 1
ATOM 2593 O O . MET A 1 323 ? -51.456 -6.699 30.151 1.00 87.75 323 MET A O 1
ATOM 2597 N N . LYS A 1 324 ? -53.178 -5.247 30.223 1.00 89.50 324 LYS A N 1
ATOM 2598 C CA . LYS A 1 324 ? -53.614 -5.601 31.582 1.00 89.50 324 LYS A CA 1
ATOM 2599 C C . LYS A 1 324 ? -54.224 -6.999 31.631 1.00 89.50 324 LYS A C 1
ATOM 2601 O O . LYS A 1 324 ? -53.821 -7.792 32.474 1.00 89.50 324 LYS A O 1
ATOM 2606 N N . GLU A 1 325 ? -55.128 -7.316 30.708 1.00 91.69 325 GLU A N 1
ATOM 2607 C CA . GLU A 1 325 ? -55.795 -8.624 30.628 1.00 91.69 325 GLU A CA 1
ATOM 2608 C C . GLU A 1 325 ? -54.802 -9.773 30.415 1.00 91.69 325 GLU A C 1
ATOM 2610 O O . GLU A 1 325 ? -54.957 -10.853 30.977 1.00 91.69 325 GLU A O 1
ATOM 2615 N N . ASN A 1 326 ? -53.736 -9.529 29.650 1.00 90.75 326 ASN A N 1
ATOM 2616 C CA . ASN A 1 326 ? -52.707 -10.531 29.374 1.00 90.75 326 ASN A CA 1
ATOM 2617 C C . ASN A 1 326 ? -51.525 -10.491 30.355 1.00 90.75 326 ASN A C 1
ATOM 2619 O O . ASN A 1 326 ? -50.560 -11.237 30.173 1.00 90.75 326 ASN A O 1
ATOM 2623 N N . SER A 1 327 ? -51.569 -9.645 31.390 1.00 90.75 327 SER A N 1
ATOM 2624 C CA . SER A 1 327 ? -50.435 -9.447 32.297 1.00 90.75 327 SER A CA 1
ATOM 2625 C C . SER A 1 327 ? -50.064 -10.732 33.037 1.00 90.75 327 SER A C 1
ATOM 2627 O O . SER A 1 327 ? -48.894 -11.106 33.061 1.00 90.75 327 SER A O 1
ATOM 2629 N N . ASP A 1 328 ? -51.043 -11.465 33.566 1.00 88.88 328 ASP A N 1
ATOM 2630 C CA . ASP A 1 328 ? -50.784 -12.694 34.329 1.00 88.88 328 ASP A CA 1
ATOM 2631 C C . ASP A 1 328 ? -50.227 -13.818 33.441 1.00 88.88 328 ASP A C 1
ATOM 2633 O O . ASP A 1 328 ? -49.342 -14.580 33.842 1.00 88.88 328 ASP A O 1
ATOM 2637 N N . ILE A 1 329 ? -50.678 -13.878 32.185 1.00 91.38 329 ILE A N 1
ATOM 2638 C CA . ILE A 1 329 ? -50.180 -14.826 31.182 1.00 91.38 329 ILE A CA 1
ATOM 2639 C C . ILE A 1 329 ? -48.740 -14.473 30.787 1.00 91.38 329 ILE A C 1
ATOM 2641 O O . ILE A 1 329 ? -47.881 -15.349 30.697 1.00 91.38 329 ILE A O 1
ATOM 2645 N N . ALA A 1 330 ? -48.444 -13.191 30.576 1.00 86.12 330 ALA A N 1
ATOM 2646 C CA . ALA A 1 330 ? -47.103 -12.734 30.231 1.00 86.12 330 ALA A CA 1
ATOM 2647 C C . ALA A 1 330 ? -46.108 -12.950 31.385 1.00 86.12 330 ALA A C 1
ATOM 2649 O O . ALA A 1 330 ? -45.016 -13.478 31.166 1.00 86.12 330 ALA A O 1
ATOM 2650 N N . LEU A 1 331 ? -46.489 -12.603 32.619 1.00 89.19 331 LEU A N 1
ATOM 2651 C CA . LEU A 1 331 ? -45.637 -12.744 33.804 1.00 89.19 331 LEU A CA 1
ATOM 2652 C C . LEU A 1 331 ? -45.393 -14.211 34.185 1.00 89.19 331 LEU A C 1
ATOM 2654 O O . LEU A 1 331 ? -44.318 -14.528 34.684 1.00 89.19 331 LEU A O 1
ATOM 2658 N N . SER A 1 332 ? -46.345 -15.110 33.916 1.00 91.88 332 SER A N 1
ATOM 2659 C CA . SER A 1 332 ? -46.155 -16.555 34.121 1.00 91.88 332 SER A CA 1
ATOM 2660 C C . SER A 1 332 ? -45.334 -17.220 33.011 1.00 91.88 332 SER A C 1
ATOM 2662 O O . SER A 1 332 ? -44.603 -18.176 33.272 1.00 91.88 332 SER A O 1
ATOM 2664 N N . LYS A 1 333 ? -45.411 -16.714 31.773 1.00 95.06 333 LYS A N 1
ATOM 2665 C CA . LYS A 1 333 ? -44.679 -17.257 30.618 1.00 95.06 333 LYS A CA 1
ATOM 2666 C C . LYS A 1 333 ? -43.223 -16.798 30.559 1.00 95.06 333 LYS A C 1
ATOM 2668 O O . LYS A 1 333 ? -42.360 -17.550 30.100 1.00 95.06 333 LYS A O 1
ATOM 2673 N N . PHE A 1 334 ? -42.932 -15.568 30.977 1.00 94.31 334 PHE A N 1
ATOM 2674 C CA . PHE A 1 334 ? -41.577 -15.025 30.953 1.00 94.31 334 PHE A CA 1
ATOM 2675 C C . PHE A 1 334 ? -40.862 -15.277 32.276 1.00 94.31 334 PHE A C 1
ATOM 2677 O O . PHE A 1 334 ? -41.351 -14.927 33.344 1.00 94.31 334 PHE A O 1
ATOM 2684 N N . LYS A 1 335 ? -39.651 -15.837 32.205 1.00 93.44 335 LYS A N 1
ATOM 2685 C CA . LYS A 1 335 ? -38.811 -16.028 33.390 1.00 93.44 335 LYS A CA 1
ATOM 2686 C C . LYS A 1 335 ? -38.524 -14.678 34.051 1.00 93.44 335 LYS A C 1
ATOM 2688 O O . LYS A 1 335 ? -38.165 -13.717 33.363 1.00 93.44 335 LYS A O 1
ATOM 2693 N N . GLU A 1 336 ? -38.617 -14.630 35.375 1.00 91.94 336 GLU A N 1
ATOM 2694 C CA . GLU A 1 336 ? -38.293 -13.438 36.156 1.00 91.94 336 GLU A CA 1
ATOM 2695 C C . GLU A 1 336 ? -36.873 -12.936 35.828 1.00 91.94 336 GLU A C 1
ATOM 2697 O O . GLU A 1 336 ? -35.936 -13.725 35.674 1.00 91.94 336 GLU A O 1
ATOM 2702 N N . ASN A 1 337 ? -36.727 -11.616 35.666 1.00 88.50 337 ASN A N 1
ATOM 2703 C CA . ASN A 1 337 ? -35.503 -10.925 35.225 1.00 88.50 337 ASN A CA 1
ATOM 2704 C C . ASN A 1 337 ? -35.019 -11.233 33.794 1.00 88.50 337 ASN A C 1
ATOM 2706 O O . ASN A 1 337 ? -33.931 -10.798 33.411 1.00 88.50 337 ASN A O 1
ATOM 2710 N N . SER A 1 338 ? -35.799 -11.942 32.975 1.00 91.94 338 SER A N 1
ATOM 2711 C CA . SER A 1 338 ? -35.505 -12.041 31.541 1.00 91.94 338 SER A CA 1
ATOM 2712 C C . SER A 1 338 ? -35.727 -10.696 30.826 1.00 91.94 338 SER A C 1
ATOM 2714 O O . SER A 1 338 ? -36.550 -9.889 31.272 1.00 91.94 338 SER A O 1
ATOM 2716 N N . PRO A 1 339 ? -35.050 -10.440 29.690 1.00 87.00 339 PRO A N 1
ATOM 2717 C CA . PRO A 1 339 ? -35.290 -9.239 28.887 1.00 87.00 339 PRO A CA 1
ATOM 2718 C C . PRO A 1 339 ? -36.762 -9.053 28.499 1.00 87.00 339 PRO A C 1
ATOM 2720 O O . PRO A 1 339 ? -37.264 -7.934 28.527 1.00 87.00 339 PRO A O 1
ATOM 2723 N N . GLN A 1 340 ? -37.473 -10.144 28.197 1.00 90.81 340 GLN A N 1
ATOM 2724 C CA . GLN A 1 340 ? -38.896 -10.129 27.850 1.00 90.81 340 GLN A CA 1
ATOM 2725 C C . GLN A 1 340 ? -39.763 -9.701 29.038 1.00 90.81 340 GLN A C 1
ATOM 2727 O O . GLN A 1 340 ? -40.652 -8.869 28.881 1.00 90.81 340 GLN A O 1
ATOM 2732 N N . TYR A 1 341 ? -39.464 -10.223 30.232 1.00 91.38 341 TYR A N 1
ATOM 2733 C CA . TYR A 1 341 ? -40.155 -9.854 31.467 1.00 91.38 341 TYR A CA 1
ATOM 2734 C C . TYR A 1 341 ? -39.978 -8.364 31.788 1.00 91.38 341 TYR A C 1
ATOM 2736 O O . TYR A 1 341 ? -40.942 -7.664 32.097 1.00 91.38 341 TYR A O 1
ATOM 2744 N N . ILE A 1 342 ? -38.744 -7.864 31.677 1.00 87.31 342 ILE A N 1
ATOM 2745 C CA . ILE A 1 342 ? -38.419 -6.458 31.944 1.00 87.31 342 ILE A CA 1
ATOM 2746 C C . ILE A 1 342 ? -39.100 -5.546 30.920 1.00 87.31 342 ILE A C 1
ATOM 2748 O O . ILE A 1 342 ? -39.712 -4.556 31.316 1.00 87.31 342 ILE A O 1
ATOM 2752 N N . LEU A 1 343 ? -39.035 -5.894 29.631 1.00 89.12 343 LEU A N 1
ATOM 2753 C CA . LEU A 1 343 ? -39.673 -5.129 28.563 1.00 89.12 343 LEU A CA 1
ATOM 2754 C C . LEU A 1 343 ? -41.189 -5.044 28.769 1.00 89.12 343 LEU A C 1
ATOM 2756 O O . LEU A 1 343 ? -41.740 -3.948 28.736 1.00 89.12 343 LEU A O 1
ATOM 2760 N N . TRP A 1 344 ? -41.849 -6.172 29.047 1.00 90.81 344 TRP A N 1
ATOM 2761 C CA . TRP A 1 344 ? -43.293 -6.207 29.289 1.00 90.81 344 TRP A CA 1
ATOM 2762 C C . TRP A 1 344 ? -43.691 -5.327 30.478 1.00 90.81 344 TRP A C 1
ATOM 2764 O O . TRP A 1 344 ? -44.602 -4.506 30.381 1.00 90.81 344 TRP A O 1
ATOM 2774 N N . LYS A 1 345 ? -42.958 -5.442 31.592 1.00 89.56 345 LYS A N 1
ATOM 2775 C CA . LYS A 1 345 ? -43.203 -4.638 32.794 1.00 89.56 345 LYS A CA 1
ATOM 2776 C C . LYS A 1 345 ? -43.017 -3.142 32.526 1.00 89.56 345 LYS A C 1
ATOM 2778 O O . LYS A 1 345 ? -43.836 -2.343 32.970 1.00 89.56 345 LYS A O 1
ATOM 2783 N N . GLN A 1 346 ? -41.982 -2.769 31.772 1.00 86.81 346 GLN A N 1
ATOM 2784 C CA . GLN A 1 346 ? -41.739 -1.380 31.375 1.00 86.81 346 GLN A CA 1
ATOM 2785 C C . GLN A 1 346 ? -42.831 -0.843 30.445 1.00 86.81 346 GLN A C 1
ATOM 2787 O O . GLN A 1 346 ? -43.257 0.295 30.621 1.00 86.81 346 GLN A O 1
ATOM 2792 N N . GLN A 1 347 ? -43.313 -1.647 29.493 1.00 86.81 347 GLN A N 1
ATOM 2793 C CA . GLN A 1 347 ? -44.411 -1.258 28.606 1.00 86.81 347 GLN A CA 1
ATOM 2794 C C . GLN A 1 347 ? -45.712 -1.048 29.387 1.00 86.81 347 GLN A C 1
ATOM 2796 O O . GLN A 1 347 ? -46.364 -0.023 29.210 1.00 86.81 347 GLN A O 1
ATOM 2801 N N . LEU A 1 348 ? -46.052 -1.959 30.305 1.00 88.75 348 LEU A N 1
ATOM 2802 C CA . LEU A 1 348 ? -47.234 -1.834 31.160 1.00 88.75 348 LEU A CA 1
ATOM 2803 C C . LEU A 1 348 ? -47.147 -0.602 32.080 1.00 88.75 348 LEU A C 1
ATOM 2805 O O . LEU A 1 348 ? -48.119 0.137 32.236 1.00 88.75 348 LEU A O 1
ATOM 2809 N N . GLU A 1 349 ? -45.978 -0.344 32.670 1.00 87.38 349 GLU A N 1
ATOM 2810 C CA . GLU A 1 349 ? -45.738 0.832 33.513 1.00 87.38 349 GLU A CA 1
ATOM 2811 C C . GLU A 1 349 ? -45.802 2.141 32.710 1.00 87.38 349 GLU A C 1
ATOM 2813 O O . GLU A 1 349 ? -46.366 3.131 33.176 1.00 87.38 349 GLU A O 1
ATOM 2818 N N . ALA A 1 350 ? -45.258 2.159 31.491 1.00 81.44 350 ALA A N 1
ATOM 2819 C CA . ALA A 1 350 ? -45.334 3.318 30.609 1.00 81.44 350 ALA A CA 1
ATOM 2820 C C . ALA A 1 350 ? -46.785 3.600 30.198 1.00 81.44 350 ALA A C 1
ATOM 2822 O O . ALA A 1 350 ? -47.251 4.724 30.372 1.00 81.44 350 ALA A O 1
ATOM 2823 N N . ALA A 1 351 ? -47.504 2.566 29.753 1.00 81.00 351 ALA A N 1
ATOM 2824 C CA . ALA A 1 351 ? -48.889 2.650 29.297 1.00 81.00 351 ALA A CA 1
ATOM 2825 C C . ALA A 1 351 ? -49.856 3.092 30.414 1.00 81.00 351 ALA A C 1
ATOM 2827 O O . ALA A 1 351 ? -50.801 3.843 30.178 1.00 81.00 351 ALA A O 1
ATOM 2828 N N . THR A 1 352 ? -49.601 2.678 31.660 1.00 80.50 352 THR A N 1
ATOM 2829 C CA . THR A 1 352 ? -50.400 3.102 32.824 1.00 80.50 352 THR A CA 1
ATOM 2830 C C . THR A 1 352 ? -50.079 4.523 33.292 1.00 80.50 352 THR A C 1
ATOM 2832 O O . THR A 1 352 ? -50.987 5.232 33.722 1.00 80.50 352 THR A O 1
ATOM 2835 N N . LYS A 1 353 ? -48.823 4.978 33.182 1.00 77.69 353 LYS A N 1
ATOM 2836 C CA . LYS A 1 353 ? -48.426 6.355 33.535 1.00 77.69 353 LYS A CA 1
ATOM 2837 C C . LYS A 1 353 ? -48.921 7.405 32.542 1.00 77.69 353 LYS A C 1
ATOM 2839 O O . LYS A 1 353 ? -49.175 8.533 32.960 1.00 77.69 353 LYS A O 1
ATOM 2844 N N . SER A 1 354 ? -49.048 7.070 31.258 1.00 63.06 354 SER A N 1
ATOM 2845 C CA . SER A 1 354 ? -49.585 7.982 30.237 1.00 63.06 354 SER A CA 1
ATOM 2846 C C . SER A 1 354 ? -51.050 8.352 30.484 1.00 63.06 354 SER A C 1
ATOM 2848 O O . SER A 1 354 ? -51.400 9.513 30.303 1.00 63.06 354 SER A O 1
ATOM 2850 N N . ASN A 1 355 ? -51.864 7.430 31.012 1.00 58.81 355 ASN A N 1
ATOM 2851 C CA . ASN A 1 355 ? -53.277 7.689 31.330 1.00 58.81 355 ASN A CA 1
ATOM 2852 C C . ASN A 1 355 ? -53.494 8.529 32.605 1.00 58.81 355 ASN A C 1
ATOM 2854 O O . ASN A 1 355 ? -54.610 8.954 32.863 1.00 58.81 355 ASN A O 1
ATOM 2858 N N . LEU A 1 356 ? -52.455 8.756 33.422 1.00 52.66 356 LEU A N 1
ATOM 2859 C CA . LEU A 1 356 ? -52.528 9.571 34.650 1.00 52.66 356 LEU A CA 1
ATOM 2860 C C . LEU A 1 356 ? -52.115 11.038 34.438 1.00 52.66 356 LEU A C 1
ATOM 2862 O O . LEU A 1 356 ? -52.187 11.832 35.373 1.00 52.66 356 LEU A O 1
ATOM 2866 N N . LYS A 1 357 ? -51.592 11.381 33.255 1.00 50.50 357 LYS A N 1
ATOM 2867 C CA . LYS A 1 357 ? -51.083 12.724 32.917 1.00 50.50 357 LYS A CA 1
ATOM 2868 C C . LYS A 1 357 ? -51.962 13.487 31.918 1.00 50.50 357 LYS A C 1
ATOM 2870 O O . LYS A 1 357 ? -51.589 14.597 31.539 1.00 50.50 357 LYS A O 1
ATOM 2875 N N . GLN A 1 358 ? -53.072 12.892 31.496 1.00 44.25 358 GLN A N 1
ATOM 2876 C CA . GLN A 1 358 ? -54.199 13.572 30.855 1.00 44.25 358 GLN A CA 1
ATOM 2877 C C . GLN A 1 358 ? -55.236 13.878 31.931 1.00 44.25 358 GLN A C 1
ATOM 2879 O O . GLN A 1 358 ? -55.850 14.961 31.832 1.00 44.25 358 GLN A O 1
#

Sequence (358 aa):
MESEFDCRLCGKSEKKITHRHLPCEKSKHARDIKLALNIEIENDPPFLSNFICESCRLKLVRWRKDVNKNKKAKINIEVVEIESGDILSQSQSNSTWQGIESLANELGWVSNIQDGSRCFIKLQEDRVLLSICVDSDLNCRIIVLEKVVKFENILENSTSINDASIVEKLMNKISCMKVCPGNDDFSDICRYRFPSTLAKFRNTEDILIASEEHLAHRTTIRTVACGMLCDSQQERCSNCQVFRPNLFMQRSRMKNNSSETKLTHRLDYMTTGQLKERVLNSRDEIRSLKRKMDSLKEQLSEYCDKLGVKLDIEISESFVSIMKENSDIALSKFKENSPQYILWKQQLEAATKSNLKQ

Secondary structure (DSSP, 8-state):
-----B-TTT--B-S---TT-PPEEGGGGHHHHHHHH----TT--TTS-SEE-HHHHHHHHHHHHHHTTT--PPP--------TTTTSGGGGTHHHHHHHHHHHHHTTEEEEEETTEEEEEEEETTEEEEEEEE-TT--EEEEETTEEEPGGGT-TT-S---SHHHHHHHHHHHHHSEEP--BGGGHHHHHHH-TTS--EEE-TTS-EEEEEEEETTEEEEEETT--SEE-TT-SS-HHHHHHHHHHHHHHHHHHHHHHT------GGGS-HHHHHHHHHHHHHHHHHHHHHHHHHHHHHHHHHHHHPPPPPHHHHHHHHHHHHHTHHHHHHHSPTT-HHHHHHHHHHHHHHHHTT--

Radius of gyration: 37.52 Å; chains: 1; bounding box: 88×61×95 Å

pLDDT: mean 85.62, std 13.31, range [38.53, 97.5]